Protein AF-A0AAD9IJ13-F1 (afdb_monomer)

pLDDT: mean 73.5, std 19.03, range [27.8, 95.31]

Nearest PDB structures (foldseek):
  1vjl-assembly1_B  TM=8.842E-01  e=2.450E-10  Thermotoga maritima
  1sj5-assembly1_A  TM=8.975E-01  e=4.818E-10  Thermotoga maritima
  1sj5-assembly1_B  TM=8.865E-01  e=6.037E-10  Thermotoga maritima
  1vjl-assembly1_A  TM=8.720E-01  e=6.037E-10  Thermotoga maritima

Sequence (290 aa):
MTSFQLLPRSLINTDDHQAVVDLRLKDGKGSILKIFIGRSEAESMRHARGEITMSRPNTHDAMAELMKLLKCRVTRVCITELRRLTYYARMFLLLDRSVWEGGEISMDIRPSDALGVALRLGAGIYVDKGVARAMAKPPEQRFPALPPPAPPATPAHPTAALPGVTHMLALPLGPLSDSQKRIVQSCQEEAARFVDPTTFHCLLLQLAVAEQRYGDAVKLQSVIARRFATHSGARALVAMQAALSDGRFEEAVFHRDELRQNRLRDFQRSATGMIDPEDDAHIASDSAFE

Radius of gyration: 27.13 Å; Cα contacts (8 Å, |Δi|>4): 332; chains: 1; bounding box: 58×50×68 Å

Structure (mmCIF, N/CA/C/O backbone):
data_AF-A0AAD9IJ13-F1
#
_entry.id   AF-A0AAD9IJ13-F1
#
loop_
_atom_site.group_PDB
_atom_site.id
_atom_site.type_symbol
_atom_site.label_atom_id
_atom_site.label_alt_id
_atom_site.label_comp_id
_atom_site.label_asym_id
_atom_site.label_entity_id
_atom_site.label_seq_id
_atom_site.pdbx_PDB_ins_code
_atom_site.Cartn_x
_atom_site.Cartn_y
_atom_site.Cartn_z
_atom_site.occupancy
_atom_site.B_iso_or_equiv
_atom_site.auth_seq_id
_atom_site.auth_comp_id
_atom_site.auth_asym_id
_atom_site.auth_atom_id
_atom_site.pdbx_PDB_model_num
ATOM 1 N N . MET A 1 1 ? -13.820 -12.673 15.861 1.00 60.91 1 MET A N 1
ATOM 2 C CA . MET A 1 1 ? -12.370 -12.499 15.650 1.00 60.91 1 MET A CA 1
ATOM 3 C C . MET A 1 1 ? -11.611 -13.324 16.669 1.00 60.91 1 MET A C 1
ATOM 5 O O . MET A 1 1 ? -12.088 -13.450 17.793 1.00 60.91 1 MET A O 1
ATOM 9 N N . THR A 1 2 ? -10.479 -13.896 16.277 1.00 69.31 2 THR A N 1
ATOM 10 C CA . THR A 1 2 ? -9.610 -14.672 17.171 1.00 69.31 2 THR A CA 1
ATOM 11 C C . THR A 1 2 ? -8.240 -13.994 17.232 1.00 69.31 2 THR A C 1
ATOM 13 O O . THR A 1 2 ? -7.786 -13.452 16.225 1.00 69.31 2 THR A O 1
ATOM 16 N N . SER A 1 3 ? -7.612 -13.949 18.412 1.00 70.94 3 SER A N 1
ATOM 17 C CA . SER A 1 3 ? -6.333 -13.250 18.610 1.00 70.94 3 SER A CA 1
ATOM 18 C C . SER A 1 3 ? -5.156 -14.122 18.186 1.00 70.94 3 SER A C 1
ATOM 20 O O . SER A 1 3 ? -5.034 -15.269 18.621 1.00 70.94 3 SER A O 1
ATOM 22 N N . PHE A 1 4 ? -4.275 -13.561 17.364 1.00 70.25 4 PHE A N 1
ATOM 23 C CA . PHE A 1 4 ? -3.058 -14.217 16.903 1.00 70.25 4 PHE A CA 1
ATOM 24 C C . PHE A 1 4 ? -1.827 -13.505 17.461 1.00 70.25 4 PHE A C 1
ATOM 26 O O . PHE A 1 4 ? -1.848 -12.321 17.793 1.00 70.25 4 PHE A O 1
ATOM 33 N N . GLN A 1 5 ? -0.737 -14.250 17.573 1.00 66.88 5 GLN A N 1
ATOM 34 C CA . GLN A 1 5 ? 0.576 -13.751 17.934 1.00 66.88 5 GLN A CA 1
ATOM 35 C C . GLN A 1 5 ? 1.587 -14.206 16.890 1.00 66.88 5 GLN A C 1
ATOM 37 O O . GLN A 1 5 ? 1.625 -15.378 16.517 1.00 66.88 5 GLN A O 1
ATOM 42 N N . LEU A 1 6 ? 2.436 -13.282 16.453 1.00 60.31 6 LEU A N 1
ATOM 43 C CA . LEU A 1 6 ? 3.576 -13.609 15.606 1.00 60.31 6 LEU A CA 1
ATOM 44 C C . LEU A 1 6 ? 4.531 -14.551 16.355 1.00 60.31 6 LEU A C 1
ATOM 46 O O . LEU A 1 6 ? 4.852 -14.312 17.523 1.00 60.31 6 LEU A O 1
ATOM 50 N N . LEU A 1 7 ? 4.978 -15.628 15.705 1.00 56.25 7 LEU A N 1
ATOM 51 C CA . LEU A 1 7 ? 5.952 -16.535 16.312 1.00 56.25 7 LEU A CA 1
ATOM 52 C C . LEU A 1 7 ? 7.376 -15.956 16.255 1.00 56.25 7 LEU A C 1
ATOM 54 O O . LEU A 1 7 ? 7.752 -15.354 15.256 1.00 56.25 7 LEU A O 1
ATOM 58 N N . PRO A 1 8 ? 8.235 -16.208 17.262 1.00 44.47 8 PRO A N 1
ATOM 59 C CA . PRO A 1 8 ? 9.613 -15.713 17.255 1.00 44.47 8 PRO A CA 1
ATOM 60 C C . PRO A 1 8 ? 10.437 -16.203 16.053 1.00 44.47 8 PRO A C 1
ATOM 62 O O . PRO A 1 8 ? 11.272 -15.473 15.533 1.00 44.47 8 PRO A O 1
ATOM 65 N N . ARG A 1 9 ? 10.164 -17.421 15.576 1.00 48.44 9 ARG A N 1
ATOM 66 C CA . ARG A 1 9 ? 10.817 -18.060 14.422 1.00 48.44 9 ARG A CA 1
ATOM 67 C C . ARG A 1 9 ? 10.041 -17.889 13.110 1.00 48.44 9 ARG A C 1
ATOM 69 O O . ARG A 1 9 ? 10.299 -18.619 12.172 1.00 48.44 9 ARG A O 1
ATOM 76 N N . SER A 1 10 ? 9.071 -16.978 13.043 1.00 52.84 10 SER A N 1
ATOM 77 C CA . SER A 1 10 ? 8.082 -16.943 11.959 1.00 52.84 10 SER A CA 1
ATOM 78 C C . SER A 1 10 ? 8.590 -16.485 10.595 1.00 52.84 10 SER A C 1
ATOM 80 O O . SER A 1 10 ? 7.787 -16.494 9.677 1.00 52.84 10 SER A O 1
ATOM 82 N N . LEU A 1 11 ? 9.837 -16.023 10.474 1.00 56.31 11 LEU A N 1
ATOM 83 C CA . LEU A 1 11 ? 10.448 -15.581 9.219 1.00 56.31 11 LEU A CA 1
ATOM 84 C C . LEU A 1 11 ? 11.454 -16.649 8.774 1.00 56.31 11 LEU A C 1
ATOM 86 O O . LEU A 1 11 ? 12.635 -16.568 9.105 1.00 56.31 11 LEU A O 1
ATOM 90 N N . ILE A 1 12 ? 10.972 -17.699 8.101 1.00 54.09 12 ILE A N 1
ATOM 91 C CA . ILE A 1 12 ? 11.810 -18.810 7.624 1.00 54.09 12 ILE A CA 1
ATOM 92 C C . ILE A 1 12 ? 11.918 -18.785 6.097 1.00 54.09 12 ILE A C 1
ATOM 94 O O . ILE A 1 12 ? 10.913 -18.829 5.396 1.00 54.09 12 ILE A O 1
ATOM 98 N N . ASN A 1 13 ? 13.186 -18.804 5.677 1.00 47.81 13 ASN A N 1
ATOM 99 C CA . ASN A 1 13 ? 13.790 -19.131 4.387 1.00 47.81 13 ASN A CA 1
ATOM 100 C C . ASN A 1 13 ? 13.427 -18.258 3.177 1.00 47.81 13 ASN A C 1
ATOM 102 O O . ASN A 1 13 ? 12.328 -18.325 2.635 1.00 47.81 13 ASN A O 1
ATOM 106 N N . THR A 1 14 ? 14.419 -17.482 2.743 1.00 49.47 14 THR A N 1
ATOM 107 C CA . THR A 1 14 ? 14.382 -16.664 1.536 1.00 49.47 14 THR A CA 1
ATOM 108 C C . THR A 1 14 ? 15.023 -17.464 0.405 1.00 49.47 14 THR A C 1
ATOM 110 O O . THR A 1 14 ? 16.241 -17.439 0.243 1.00 49.47 14 THR A O 1
ATOM 113 N N . ASP A 1 15 ? 14.205 -18.163 -0.380 1.00 51.25 15 ASP A N 1
ATOM 114 C CA . ASP A 1 15 ? 14.501 -18.265 -1.812 1.00 51.25 15 ASP A CA 1
ATOM 115 C C . ASP A 1 15 ? 14.425 -16.836 -2.382 1.00 51.25 15 ASP A C 1
ATOM 117 O O . ASP A 1 15 ? 13.667 -16.019 -1.854 1.00 51.25 15 ASP A O 1
ATOM 121 N N . ASP A 1 16 ? 15.208 -16.517 -3.417 1.00 57.22 16 ASP A N 1
ATOM 122 C CA . ASP A 1 16 ? 15.745 -15.172 -3.736 1.00 57.22 16 ASP A CA 1
ATOM 123 C C . ASP A 1 16 ? 14.744 -13.977 -3.747 1.00 57.22 16 ASP A C 1
ATOM 125 O O . ASP A 1 16 ? 15.152 -12.812 -3.671 1.00 57.22 16 ASP A O 1
ATOM 129 N N . HIS A 1 17 ? 13.422 -14.220 -3.757 1.00 65.12 17 HIS A N 1
ATOM 130 C CA . HIS A 1 17 ? 12.372 -13.194 -3.837 1.00 65.12 17 HIS A CA 1
ATOM 131 C C . HIS A 1 17 ? 11.157 -13.324 -2.883 1.00 65.12 17 HIS A C 1
ATOM 133 O O . HIS A 1 17 ? 10.323 -12.415 -2.883 1.00 65.12 17 HIS A O 1
ATOM 139 N N . GLN A 1 18 ? 11.010 -14.377 -2.063 1.00 71.06 18 GLN A N 1
ATOM 140 C CA . GLN A 1 18 ? 9.810 -14.573 -1.215 1.00 71.06 18 GLN A CA 1
ATOM 141 C C . GLN A 1 18 ? 10.139 -14.890 0.246 1.00 71.06 18 GLN A C 1
ATOM 143 O O . GLN A 1 18 ? 11.165 -15.487 0.552 1.00 71.06 18 GLN A O 1
ATOM 148 N N . ALA A 1 19 ? 9.241 -14.501 1.153 1.00 81.62 19 ALA A N 1
ATOM 149 C CA . ALA A 1 19 ? 9.319 -14.823 2.573 1.00 81.62 19 ALA A CA 1
ATOM 150 C C . ALA A 1 19 ? 7.949 -15.254 3.117 1.00 81.62 19 ALA A C 1
ATOM 152 O O . ALA A 1 19 ? 6.898 -14.896 2.580 1.00 81.62 19 ALA A O 1
ATOM 153 N N . VAL A 1 20 ? 7.958 -16.021 4.206 1.00 82.44 20 VAL A N 1
ATOM 154 C CA . VAL A 1 20 ? 6.745 -16.512 4.876 1.00 82.44 20 VAL A CA 1
ATOM 155 C C . VAL A 1 20 ? 6.687 -15.957 6.292 1.00 82.44 20 VAL A C 1
ATOM 157 O O . VAL A 1 20 ? 7.714 -15.892 6.963 1.00 82.44 20 VAL A O 1
ATOM 160 N N . VAL A 1 21 ? 5.489 -15.568 6.735 1.00 83.25 21 VAL A N 1
ATOM 161 C CA . VAL A 1 21 ? 5.173 -15.174 8.112 1.00 83.25 21 VAL A CA 1
ATOM 162 C C . VAL A 1 21 ? 4.203 -16.171 8.727 1.00 83.25 21 VAL A C 1
ATOM 164 O O . VAL A 1 21 ? 3.058 -16.289 8.295 1.00 83.25 21 VAL A O 1
ATOM 167 N N . ASP A 1 22 ? 4.655 -16.831 9.787 1.00 83.31 22 ASP A N 1
ATOM 168 C CA . ASP A 1 22 ? 3.846 -17.723 10.619 1.00 83.31 22 ASP A CA 1
ATOM 169 C C . ASP A 1 22 ? 3.205 -16.984 11.819 1.00 83.31 22 ASP A C 1
ATOM 171 O O . ASP A 1 22 ? 3.874 -16.558 12.769 1.00 83.31 22 ASP A O 1
ATOM 175 N N . LEU A 1 23 ? 1.875 -16.876 11.812 1.00 82.31 23 LEU A N 1
ATOM 176 C CA . LEU A 1 23 ? 1.055 -16.333 12.898 1.00 82.31 23 LEU A CA 1
ATOM 177 C C . LEU A 1 23 ? 0.437 -17.472 13.712 1.00 82.31 23 LEU A C 1
ATOM 179 O O . LEU A 1 23 ? -0.393 -18.221 13.205 1.00 82.31 23 LEU A O 1
ATOM 183 N N . ARG A 1 24 ? 0.778 -17.591 14.996 1.00 81.62 24 ARG A N 1
ATOM 184 C CA . ARG A 1 24 ? 0.186 -18.598 15.886 1.00 81.62 24 ARG A CA 1
ATOM 185 C C . ARG A 1 24 ? -1.057 -18.063 16.573 1.00 81.62 24 ARG A C 1
ATOM 187 O O . ARG A 1 24 ? -1.053 -16.970 17.134 1.00 81.62 24 ARG A O 1
ATOM 194 N N . LEU A 1 25 ? -2.101 -18.874 16.605 1.00 78.69 25 LEU A N 1
ATOM 195 C CA . LEU A 1 25 ? -3.317 -18.558 17.332 1.00 78.69 25 LEU A CA 1
ATOM 196 C C . LEU A 1 25 ? -3.115 -18.670 18.851 1.00 78.69 25 LEU A C 1
ATOM 198 O O . LEU A 1 25 ? -2.510 -19.625 19.337 1.00 78.69 25 LEU A O 1
ATOM 202 N N . LYS A 1 26 ? -3.629 -17.701 19.621 1.00 74.19 26 LYS A N 1
ATOM 203 C CA . LYS A 1 26 ? -3.543 -17.704 21.097 1.00 74.19 26 LYS A CA 1
ATOM 204 C C . LYS A 1 26 ? -4.549 -18.648 21.780 1.00 74.19 26 LYS A C 1
ATOM 206 O O . LYS A 1 26 ? -4.709 -18.588 22.991 1.00 74.19 26 LYS A O 1
ATOM 211 N N . ASP A 1 27 ? -5.229 -19.517 21.037 1.00 68.31 27 ASP A N 1
ATOM 212 C CA . ASP A 1 27 ? -6.288 -20.404 21.544 1.00 68.31 27 ASP A CA 1
ATOM 213 C C . ASP A 1 27 ? -5.779 -21.749 22.098 1.00 68.31 27 ASP A C 1
ATOM 215 O O . ASP A 1 27 ? -6.579 -22.616 22.444 1.00 68.31 27 ASP A O 1
ATOM 219 N N . GLY A 1 28 ? -4.457 -21.947 22.158 1.00 60.34 28 GLY A N 1
ATOM 220 C CA . GLY A 1 28 ? -3.833 -23.161 22.693 1.00 60.34 28 GLY A CA 1
ATOM 221 C C . GLY A 1 28 ? -3.883 -24.378 21.763 1.00 60.34 28 GLY A C 1
ATOM 222 O O . GLY A 1 28 ? -3.239 -25.379 22.058 1.00 60.34 28 GLY A O 1
ATOM 223 N N . LYS A 1 29 ? -4.561 -24.299 20.608 1.00 64.19 29 LYS A N 1
ATOM 224 C CA . LYS A 1 29 ? -4.675 -25.415 19.647 1.00 64.19 29 LYS A CA 1
ATOM 225 C C . LYS A 1 29 ? -3.486 -25.534 18.694 1.00 64.19 29 LYS A C 1
ATOM 227 O O . LYS A 1 29 ? -3.481 -26.392 17.819 1.00 64.19 29 LYS A O 1
ATOM 232 N N . GLY A 1 30 ? -2.499 -24.644 18.817 1.00 65.50 30 GLY A N 1
ATOM 233 C CA . GLY A 1 30 ? -1.292 -24.656 17.986 1.00 65.50 30 GLY A CA 1
ATOM 234 C C . GLY A 1 30 ? -1.538 -24.338 16.508 1.00 65.50 30 GLY A C 1
ATOM 235 O O . GLY A 1 30 ? -0.663 -24.597 15.690 1.00 65.50 30 GLY A O 1
ATOM 236 N N . SER A 1 31 ? -2.699 -23.779 16.149 1.00 73.62 31 SER A N 1
ATOM 237 C CA . SER A 1 31 ? -2.998 -23.408 14.761 1.00 73.62 31 SER A CA 1
ATOM 238 C C . SER A 1 31 ? -2.071 -22.285 14.287 1.00 73.62 31 SER A C 1
ATOM 240 O O . SER A 1 31 ? -1.906 -21.275 14.980 1.00 73.62 31 SER A O 1
ATOM 242 N N . ILE A 1 32 ? -1.473 -22.465 13.108 1.00 77.06 32 ILE A N 1
ATOM 243 C CA . ILE A 1 32 ? -0.547 -21.513 12.486 1.00 77.06 32 ILE A CA 1
ATOM 244 C C . ILE A 1 32 ? -1.158 -21.022 11.174 1.00 77.06 32 ILE A C 1
ATOM 246 O O . ILE A 1 32 ? -1.497 -21.817 10.301 1.00 77.06 32 ILE A O 1
ATOM 250 N N . LEU A 1 33 ? -1.274 -19.707 11.032 1.00 80.12 33 LEU A N 1
ATOM 251 C CA . LEU A 1 33 ? -1.635 -19.030 9.796 1.00 80.12 33 LEU A CA 1
ATOM 252 C C . LEU A 1 33 ? -0.354 -18.594 9.082 1.00 80.12 33 LEU A C 1
ATOM 254 O O . LEU A 1 33 ? 0.415 -17.807 9.628 1.00 80.12 33 LEU A O 1
ATOM 258 N N . LYS A 1 34 ? -0.151 -19.092 7.861 1.00 81.94 34 LYS A N 1
ATOM 259 C CA . LYS A 1 34 ? 0.978 -18.713 7.007 1.00 81.94 34 LYS A CA 1
ATOM 260 C C . LYS A 1 34 ? 0.576 -17.609 6.040 1.00 81.94 34 LYS A C 1
ATOM 262 O O . LYS A 1 34 ? -0.416 -17.753 5.323 1.00 81.94 34 LYS A O 1
ATOM 267 N N . ILE A 1 35 ? 1.361 -16.539 5.996 1.00 84.06 35 ILE A N 1
ATOM 268 C CA . ILE A 1 35 ? 1.179 -15.417 5.071 1.00 84.06 35 ILE A CA 1
ATOM 269 C C . ILE A 1 35 ? 2.457 -15.247 4.261 1.00 84.06 35 ILE A C 1
ATOM 271 O O . ILE A 1 35 ? 3.529 -15.045 4.825 1.00 84.06 35 ILE A O 1
ATOM 275 N N . PHE A 1 36 ? 2.336 -15.328 2.940 1.00 83.06 36 PHE A N 1
ATOM 276 C CA . PHE A 1 36 ? 3.439 -15.091 2.016 1.00 83.06 36 PHE A CA 1
ATOM 277 C C . PHE A 1 36 ? 3.574 -13.593 1.756 1.00 83.06 36 PHE A C 1
ATOM 279 O O . PHE A 1 36 ? 2.580 -12.911 1.504 1.00 83.06 36 PHE A O 1
ATOM 286 N N . ILE A 1 37 ? 4.800 -13.092 1.840 1.00 86.75 37 ILE A N 1
ATOM 287 C CA . ILE A 1 37 ? 5.134 -11.674 1.723 1.00 86.75 37 ILE A CA 1
ATOM 288 C C . ILE A 1 37 ? 6.403 -11.488 0.888 1.00 86.75 37 ILE A C 1
ATOM 290 O O . ILE A 1 37 ? 7.159 -12.435 0.646 1.00 86.75 37 ILE A O 1
ATOM 294 N N . GLY A 1 38 ? 6.654 -10.249 0.469 1.00 84.31 38 GLY A N 1
ATOM 295 C CA . GLY A 1 38 ? 7.899 -9.896 -0.210 1.00 84.31 38 GLY A CA 1
ATOM 296 C C . GLY A 1 38 ? 9.102 -9.867 0.740 1.00 84.31 38 GLY A C 1
ATOM 297 O O . GLY A 1 38 ? 8.966 -9.664 1.949 1.00 84.31 38 GLY A O 1
ATOM 298 N N . ARG A 1 39 ? 10.309 -10.000 0.179 1.00 84.50 39 ARG A N 1
ATOM 299 C CA . ARG A 1 39 ? 11.573 -9.897 0.931 1.00 84.50 39 ARG A CA 1
ATOM 300 C C . ARG A 1 39 ? 11.729 -8.560 1.668 1.00 84.50 39 ARG A C 1
ATOM 302 O O . ARG A 1 39 ? 12.085 -8.553 2.841 1.00 84.50 39 ARG A O 1
ATOM 309 N N . SER A 1 40 ? 11.428 -7.441 1.009 1.00 85.44 40 SER A N 1
ATOM 310 C CA . SER A 1 40 ? 11.527 -6.099 1.608 1.00 85.44 40 SER A CA 1
ATOM 311 C C . SER A 1 40 ? 10.580 -5.918 2.802 1.00 85.44 40 SER A C 1
ATOM 313 O O . SER A 1 40 ? 10.938 -5.324 3.818 1.00 85.44 40 SER A O 1
ATOM 315 N N . GLU A 1 41 ? 9.377 -6.485 2.711 1.00 87.81 41 GLU A N 1
ATOM 316 C CA . GLU A 1 41 ? 8.370 -6.473 3.776 1.00 87.81 41 GLU A CA 1
ATOM 317 C C . GLU A 1 41 ? 8.834 -7.313 4.974 1.00 87.81 41 GLU A C 1
ATOM 319 O O . GLU A 1 41 ? 8.713 -6.894 6.129 1.00 87.81 41 GLU A O 1
ATOM 324 N N . ALA A 1 42 ? 9.429 -8.477 4.698 1.00 86.44 42 ALA A N 1
ATOM 325 C CA . ALA A 1 42 ? 10.027 -9.341 5.706 1.00 86.44 42 ALA A CA 1
ATOM 326 C C . ALA A 1 42 ? 11.182 -8.647 6.437 1.00 86.44 42 ALA A C 1
ATOM 328 O O . ALA A 1 42 ? 11.218 -8.649 7.667 1.00 86.44 42 ALA A O 1
ATOM 329 N N . GLU A 1 43 ? 12.094 -8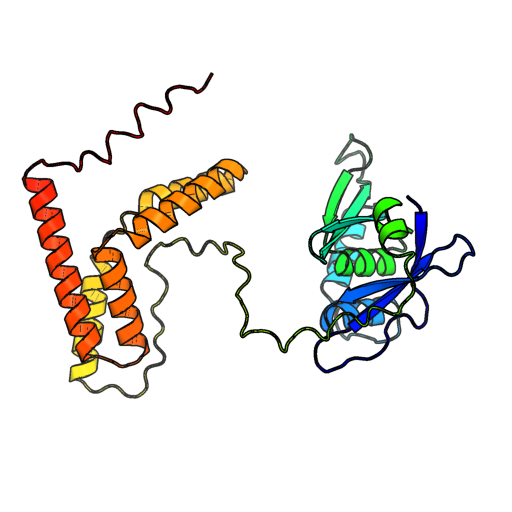.006 5.704 1.00 87.19 43 GLU A N 1
ATOM 330 C CA . GLU A 1 43 ? 13.199 -7.229 6.274 1.00 87.19 43 GLU A CA 1
ATOM 331 C C . GLU A 1 43 ? 12.676 -6.078 7.152 1.00 87.19 43 GLU A C 1
ATOM 333 O O . GLU A 1 43 ? 13.121 -5.926 8.290 1.00 87.19 43 GLU A O 1
ATOM 338 N N . SER A 1 44 ? 11.653 -5.336 6.708 1.00 88.75 44 SER A N 1
ATOM 339 C CA . SER A 1 44 ? 11.018 -4.289 7.528 1.00 88.75 44 SER A CA 1
ATOM 340 C C . SER A 1 44 ? 10.448 -4.828 8.847 1.00 88.75 44 SER A C 1
ATOM 342 O O . SER A 1 44 ? 10.560 -4.174 9.888 1.00 88.75 44 SER A O 1
ATOM 344 N N . MET A 1 45 ? 9.852 -6.023 8.843 1.00 88.88 45 MET A N 1
ATOM 345 C CA . MET A 1 45 ? 9.342 -6.656 10.064 1.00 88.88 45 MET A CA 1
ATOM 346 C C . MET A 1 45 ? 10.449 -7.193 10.969 1.00 88.88 45 MET A C 1
ATOM 348 O O . MET A 1 45 ? 10.352 -7.056 12.188 1.00 88.88 45 MET A O 1
ATOM 352 N N . ARG A 1 46 ? 11.523 -7.752 10.402 1.00 86.44 46 ARG A N 1
ATOM 353 C CA . ARG A 1 46 ? 12.726 -8.131 11.162 1.00 86.44 46 ARG A CA 1
ATOM 354 C C . ARG A 1 46 ? 13.339 -6.918 11.852 1.00 86.44 46 ARG A C 1
ATOM 356 O O . ARG A 1 46 ? 13.730 -7.016 13.014 1.00 86.44 46 ARG A O 1
ATOM 363 N N . HIS A 1 47 ? 13.344 -5.767 11.175 1.00 87.81 47 HIS A N 1
ATOM 364 C CA . HIS A 1 47 ? 13.788 -4.510 11.768 1.00 87.81 47 HIS A CA 1
ATOM 365 C C . HIS A 1 47 ? 12.905 -4.103 12.953 1.00 87.81 47 HIS A C 1
ATOM 367 O O . HIS A 1 47 ? 13.420 -3.850 14.038 1.00 87.81 47 HIS A O 1
ATOM 373 N N . ALA A 1 48 ? 11.577 -4.152 12.794 1.00 87.06 48 ALA A N 1
ATOM 374 C CA . ALA A 1 48 ? 10.629 -3.846 13.872 1.00 87.06 48 ALA A CA 1
ATOM 375 C C . ALA A 1 48 ? 10.795 -4.740 15.109 1.00 87.06 48 ALA A C 1
ATOM 377 O O . ALA A 1 48 ? 10.499 -4.327 16.226 1.00 87.06 48 ALA A O 1
ATOM 378 N N . ARG A 1 49 ? 11.255 -5.979 14.908 1.00 85.19 49 ARG A N 1
ATOM 379 C CA . ARG A 1 49 ? 11.522 -6.948 15.976 1.00 85.19 49 ARG A CA 1
ATOM 380 C C . ARG A 1 49 ? 12.904 -6.799 16.617 1.00 85.19 49 ARG A C 1
ATOM 382 O O . ARG A 1 49 ? 13.209 -7.552 17.53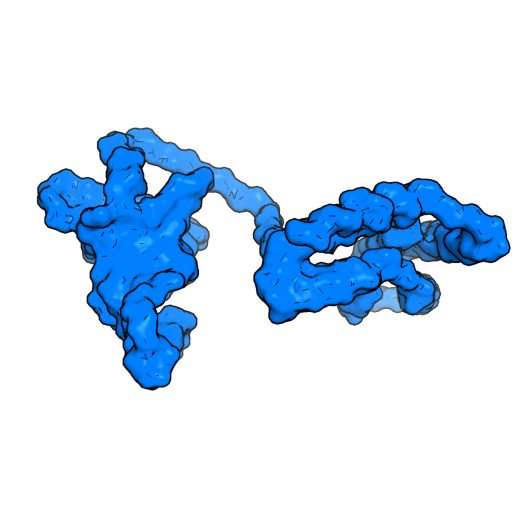7 1.00 85.19 49 ARG A O 1
ATOM 389 N N . GLY A 1 50 ? 13.732 -5.873 16.135 1.00 83.56 50 GLY A N 1
ATOM 390 C CA . GLY A 1 50 ? 15.105 -5.689 16.603 1.00 83.56 50 GLY A CA 1
ATOM 391 C C . GLY A 1 50 ? 16.071 -6.785 16.145 1.00 83.56 50 GLY A C 1
ATOM 392 O O . GLY A 1 50 ? 17.146 -6.920 16.717 1.00 83.56 50 GLY A O 1
ATOM 393 N N . GLU A 1 51 ? 15.710 -7.583 15.135 1.00 82.81 51 GLU A N 1
ATOM 394 C CA . GLU A 1 51 ? 16.601 -8.617 14.583 1.00 82.81 51 GLU A CA 1
ATOM 395 C C . GLU A 1 51 ? 17.657 -8.030 13.641 1.00 82.81 51 GLU A C 1
ATOM 397 O O . GLU A 1 51 ? 18.726 -8.610 13.467 1.00 82.81 51 GLU A O 1
ATOM 402 N N . ILE A 1 52 ? 17.337 -6.901 13.006 1.00 84.00 52 ILE A N 1
ATOM 403 C CA . ILE A 1 52 ? 18.244 -6.134 12.150 1.00 84.00 52 ILE A CA 1
ATOM 404 C C . ILE A 1 52 ? 18.121 -4.650 12.494 1.00 84.00 52 ILE A C 1
ATOM 406 O O . ILE A 1 52 ? 17.049 -4.190 12.891 1.00 84.00 52 ILE A O 1
ATOM 410 N N . THR A 1 53 ? 19.191 -3.887 12.297 1.00 81.94 53 THR A N 1
ATOM 411 C CA . THR A 1 53 ? 19.215 -2.439 12.545 1.00 81.94 53 THR A CA 1
ATOM 412 C C . THR A 1 53 ? 19.394 -1.702 11.225 1.00 81.94 53 THR A C 1
ATOM 414 O O . THR A 1 53 ? 20.292 -2.030 10.454 1.00 81.94 53 THR A O 1
ATOM 417 N N . MET A 1 54 ? 18.552 -0.703 10.972 1.00 81.94 54 MET A N 1
ATOM 418 C CA . MET A 1 54 ? 18.659 0.186 9.816 1.00 81.94 54 MET A CA 1
ATOM 419 C C . MET A 1 54 ? 19.301 1.512 10.244 1.00 81.94 54 MET A C 1
ATOM 421 O O . MET A 1 54 ? 19.060 1.993 11.348 1.00 81.94 54 MET A O 1
ATOM 425 N N . SER A 1 55 ? 20.119 2.118 9.377 1.00 87.25 55 SER A N 1
ATOM 426 C CA . SER A 1 55 ? 20.784 3.406 9.658 1.00 87.25 55 SER A CA 1
ATOM 427 C C . SER A 1 55 ? 19.832 4.604 9.601 1.00 87.25 55 SER A C 1
ATOM 429 O O . SER A 1 55 ? 20.114 5.663 10.164 1.00 87.25 55 SER A O 1
ATOM 431 N N . ARG A 1 56 ? 18.709 4.450 8.896 1.00 91.19 56 ARG A N 1
ATOM 432 C CA . ARG A 1 56 ? 17.656 5.451 8.733 1.00 91.19 56 ARG A CA 1
ATOM 433 C C . ARG A 1 56 ? 16.291 4.785 8.924 1.00 91.19 56 ARG A C 1
ATOM 435 O O . ARG A 1 56 ? 16.166 3.603 8.599 1.00 91.19 56 ARG A O 1
ATOM 442 N N . PRO A 1 57 ? 15.279 5.531 9.399 1.00 87.19 57 PRO A N 1
ATOM 443 C CA . PRO A 1 57 ? 13.916 5.021 9.503 1.00 87.19 57 PRO A CA 1
ATOM 444 C C . PRO A 1 57 ? 13.403 4.556 8.138 1.00 87.19 57 PRO A C 1
ATOM 446 O O . PRO A 1 57 ? 13.557 5.271 7.144 1.00 87.19 57 PRO A O 1
ATOM 449 N N . ASN A 1 58 ? 12.789 3.376 8.092 1.00 90.25 58 ASN A N 1
ATOM 450 C CA . ASN A 1 58 ? 12.103 2.897 6.899 1.00 90.25 58 ASN A CA 1
ATOM 451 C C . ASN A 1 58 ? 10.684 3.493 6.791 1.00 90.25 58 ASN A C 1
ATOM 453 O O . ASN A 1 58 ? 10.235 4.243 7.660 1.00 90.25 58 ASN A O 1
ATOM 457 N N . THR A 1 59 ? 9.953 3.162 5.724 1.00 91.00 59 THR A N 1
ATOM 458 C CA . THR A 1 59 ? 8.599 3.693 5.484 1.00 91.00 59 THR A CA 1
ATOM 459 C C . THR A 1 59 ? 7.626 3.379 6.626 1.00 91.00 59 THR A C 1
ATOM 461 O O . THR A 1 59 ? 6.836 4.237 7.015 1.00 91.00 59 THR A O 1
ATOM 464 N N . HIS A 1 60 ? 7.694 2.176 7.204 1.00 91.69 60 HIS A N 1
ATOM 465 C CA . HIS A 1 60 ? 6.840 1.779 8.327 1.00 91.69 60 HIS A CA 1
ATOM 466 C C . HIS A 1 60 ? 7.233 2.480 9.631 1.00 91.69 60 HIS A C 1
ATOM 468 O O . HIS A 1 60 ? 6.348 2.796 10.424 1.00 91.69 60 HIS A O 1
ATOM 474 N N . ASP A 1 61 ? 8.522 2.754 9.851 1.00 91.75 61 ASP A N 1
ATOM 475 C CA . ASP A 1 61 ? 9.004 3.536 10.996 1.00 91.75 61 ASP A CA 1
ATOM 476 C C . ASP A 1 61 ? 8.526 4.988 10.894 1.00 91.75 61 ASP A C 1
ATOM 478 O O . ASP A 1 61 ? 7.955 5.520 11.845 1.00 91.75 61 ASP A O 1
ATOM 482 N N . ALA A 1 62 ? 8.686 5.607 9.719 1.00 93.69 62 ALA A N 1
ATOM 483 C CA . ALA A 1 62 ? 8.218 6.965 9.452 1.00 93.69 62 ALA A CA 1
ATOM 484 C C . ALA A 1 62 ? 6.695 7.085 9.624 1.00 93.69 62 ALA A C 1
ATOM 486 O O . ALA A 1 62 ? 6.212 8.042 10.226 1.00 93.69 62 ALA A O 1
ATOM 487 N N . MET A 1 63 ? 5.934 6.090 9.157 1.00 93.31 63 MET A N 1
ATOM 488 C CA . MET A 1 63 ? 4.484 6.034 9.342 1.00 93.31 63 MET A CA 1
ATOM 489 C C . MET A 1 63 ? 4.095 5.869 10.818 1.00 93.31 63 MET A C 1
ATOM 491 O O . MET A 1 63 ? 3.191 6.558 11.289 1.00 93.31 63 MET A O 1
ATOM 495 N N . ALA A 1 64 ? 4.772 4.991 11.561 1.00 92.19 64 ALA A N 1
ATOM 496 C CA . ALA A 1 64 ? 4.521 4.817 12.989 1.00 92.19 64 ALA A CA 1
ATOM 497 C C . ALA A 1 64 ? 4.804 6.111 13.768 1.00 92.19 64 ALA A C 1
ATOM 499 O O . ALA A 1 64 ? 4.032 6.477 14.652 1.00 92.19 64 ALA A O 1
ATOM 500 N N . GLU A 1 65 ? 5.874 6.825 13.420 1.00 94.00 65 GLU A N 1
ATOM 501 C CA . GLU A 1 65 ? 6.214 8.100 14.047 1.00 94.00 65 GLU A CA 1
ATOM 502 C C . GLU A 1 65 ? 5.209 9.201 13.696 1.00 94.00 65 GLU A C 1
ATOM 504 O O . GLU A 1 65 ? 4.731 9.908 14.583 1.00 94.00 65 GLU A O 1
ATOM 509 N N . LEU A 1 66 ? 4.790 9.280 12.431 1.00 94.12 66 LEU A N 1
ATOM 510 C CA . LEU A 1 66 ? 3.733 10.190 11.997 1.00 94.12 66 LEU A CA 1
ATOM 511 C C . LEU A 1 66 ? 2.426 9.951 12.768 1.00 94.12 66 LEU A C 1
ATOM 513 O O . LEU A 1 66 ? 1.806 10.904 13.237 1.00 94.12 66 LEU A O 1
ATOM 517 N N . MET A 1 67 ? 2.019 8.692 12.956 1.00 91.94 67 MET A N 1
ATOM 518 C CA . MET A 1 67 ? 0.815 8.364 13.728 1.00 91.94 67 MET A CA 1
ATOM 519 C C . MET A 1 67 ? 0.918 8.828 15.185 1.00 91.94 67 MET A C 1
ATOM 521 O O . MET A 1 67 ? -0.052 9.375 15.712 1.00 91.94 67 MET A O 1
ATOM 525 N N . LYS A 1 68 ? 2.086 8.677 15.825 1.00 90.75 68 LYS A N 1
ATOM 526 C CA . LYS A 1 68 ? 2.311 9.186 17.188 1.00 90.75 68 LYS A CA 1
ATOM 527 C C . LYS A 1 68 ? 2.210 10.709 17.247 1.00 90.75 68 LYS A C 1
ATOM 529 O O . LYS A 1 68 ? 1.543 11.228 18.139 1.00 90.75 68 LYS A O 1
ATOM 534 N N . LEU A 1 69 ? 2.829 11.415 16.297 1.00 92.50 69 LEU A N 1
ATOM 535 C CA . LEU A 1 69 ? 2.788 12.881 16.220 1.00 92.50 69 LEU A CA 1
ATOM 536 C C . LEU A 1 69 ? 1.357 13.402 16.044 1.00 92.50 69 LEU A C 1
ATOM 538 O O . LEU A 1 69 ? 0.970 14.381 16.678 1.00 92.50 69 LEU A O 1
ATOM 542 N N . LEU A 1 70 ? 0.551 12.701 15.245 1.00 90.44 70 LEU A N 1
ATOM 543 C CA . LEU A 1 70 ? -0.864 13.007 15.029 1.00 90.44 70 LEU A CA 1
ATOM 544 C C . LEU A 1 70 ? -1.781 12.524 16.166 1.00 90.44 70 LEU A C 1
ATOM 546 O O . LEU A 1 70 ? -3.000 12.626 16.043 1.00 90.44 70 LEU A O 1
ATOM 550 N N . LYS A 1 71 ? -1.225 11.978 17.258 1.00 89.19 71 LYS A N 1
ATOM 551 C CA . LYS A 1 71 ? -1.976 11.379 18.378 1.00 89.19 71 LYS A CA 1
ATOM 552 C C . LYS A 1 71 ? -2.993 10.323 17.921 1.00 89.19 71 LYS A C 1
ATOM 554 O O . LYS A 1 71 ? -4.027 10.116 18.553 1.00 89.19 71 LYS A O 1
ATOM 559 N N . CYS A 1 72 ? -2.690 9.635 16.826 1.00 91.44 72 CYS A N 1
ATOM 560 C CA . CYS A 1 72 ? -3.501 8.558 16.290 1.00 91.44 72 CYS A CA 1
ATOM 561 C C . CYS A 1 72 ? -3.061 7.234 16.920 1.00 91.44 72 CYS A C 1
ATOM 563 O O . CYS A 1 72 ? -1.898 6.834 16.820 1.00 91.44 72 CYS A O 1
ATOM 565 N N . ARG A 1 73 ? -3.989 6.535 17.577 1.00 91.06 73 ARG A N 1
ATOM 566 C CA . ARG A 1 73 ? -3.715 5.247 18.219 1.00 91.06 73 ARG A CA 1
ATOM 567 C C . ARG A 1 73 ? -4.247 4.103 17.368 1.00 91.06 73 ARG A C 1
ATOM 569 O O . ARG A 1 73 ? -5.457 3.954 17.221 1.00 91.06 73 ARG A O 1
ATOM 576 N N . VAL A 1 74 ? -3.356 3.232 16.899 1.00 93.62 74 VAL A N 1
ATOM 577 C CA . VAL A 1 74 ? -3.749 1.955 16.288 1.00 93.62 74 VAL A CA 1
ATOM 578 C C . VAL A 1 74 ? -4.241 1.013 17.385 1.00 93.62 74 VAL A C 1
ATOM 580 O O . VAL A 1 74 ? -3.473 0.603 18.253 1.00 93.62 74 VAL A O 1
ATOM 583 N N . THR A 1 75 ? -5.528 0.678 17.376 1.00 91.69 75 THR A N 1
ATOM 584 C CA . THR A 1 75 ? -6.140 -0.179 18.405 1.00 91.69 75 THR A CA 1
ATOM 585 C C . THR A 1 75 ? -5.922 -1.654 18.093 1.00 91.69 75 THR A C 1
ATOM 587 O O . THR A 1 75 ? -5.548 -2.441 18.966 1.00 91.69 75 THR A O 1
ATOM 590 N N . ARG A 1 76 ? -6.161 -2.037 16.837 1.00 92.56 76 ARG A N 1
ATOM 591 C CA . ARG A 1 76 ? -6.019 -3.406 16.351 1.00 92.56 76 ARG A CA 1
ATOM 592 C C . ARG A 1 76 ? -5.845 -3.460 14.843 1.00 92.56 76 ARG A C 1
ATOM 594 O O . ARG A 1 76 ? -6.337 -2.603 14.110 1.00 92.56 76 ARG A O 1
ATOM 601 N N . VAL A 1 77 ? -5.220 -4.536 14.390 1.00 94.00 77 VAL A N 1
ATOM 602 C CA . VAL A 1 77 ? -5.216 -4.944 12.986 1.00 94.00 77 VAL A CA 1
ATOM 603 C C . VAL A 1 77 ? -5.935 -6.276 12.852 1.00 94.00 77 VAL A C 1
ATOM 605 O O . VAL A 1 77 ? -5.735 -7.188 13.656 1.00 94.00 77 VAL A O 1
ATOM 608 N N . CYS A 1 78 ? -6.794 -6.385 11.848 1.00 91.56 78 CYS A N 1
ATOM 609 C CA . CYS A 1 78 ? -7.603 -7.568 11.609 1.00 91.56 78 CYS A CA 1
ATOM 610 C C . CYS A 1 78 ? -7.382 -8.067 10.187 1.00 91.56 78 CYS A C 1
ATOM 612 O O . CYS A 1 78 ? -7.682 -7.347 9.243 1.00 91.56 78 CYS A O 1
ATOM 614 N N . ILE A 1 79 ? -6.933 -9.308 10.024 1.00 91.50 79 ILE A N 1
ATOM 615 C CA . ILE A 1 79 ? -6.980 -10.001 8.732 1.00 91.50 79 ILE A CA 1
ATOM 616 C C . ILE A 1 79 ? -8.422 -10.460 8.528 1.00 91.50 79 ILE A C 1
ATOM 618 O O . ILE A 1 79 ? -8.920 -11.304 9.278 1.00 91.50 79 ILE A O 1
ATOM 622 N N . THR A 1 80 ? -9.113 -9.842 7.578 1.00 88.81 80 THR A N 1
ATOM 623 C CA . THR A 1 80 ? -10.568 -9.944 7.433 1.00 88.81 80 THR A CA 1
ATOM 624 C C . THR A 1 80 ? -10.969 -11.090 6.522 1.00 88.81 80 THR A C 1
ATOM 626 O O . THR A 1 80 ? -11.858 -11.860 6.871 1.00 88.81 80 THR A O 1
ATOM 629 N N . GLU A 1 81 ? -10.327 -11.212 5.361 1.00 86.50 81 GLU A N 1
ATOM 630 C CA . GLU A 1 81 ? -10.790 -12.093 4.290 1.00 86.50 81 GLU A CA 1
ATOM 631 C C . GLU A 1 81 ? -9.634 -12.662 3.462 1.00 86.50 81 GLU A C 1
ATOM 633 O O . GLU A 1 81 ? -8.537 -12.105 3.413 1.00 86.50 81 GLU A O 1
ATOM 638 N N . LEU A 1 82 ? -9.909 -13.774 2.780 1.00 84.44 82 LEU A N 1
ATOM 639 C CA . LEU A 1 82 ? -9.040 -14.387 1.780 1.00 84.44 82 LEU A CA 1
ATOM 640 C C . LEU A 1 82 ? -9.843 -14.530 0.484 1.00 84.44 82 LEU A C 1
ATOM 642 O O . LEU A 1 82 ? -10.809 -15.292 0.439 1.00 84.44 82 LEU A O 1
ATOM 646 N N . ARG A 1 83 ? -9.453 -13.809 -0.571 1.00 80.62 83 ARG A N 1
ATOM 647 C CA . ARG A 1 83 ? -10.090 -13.892 -1.897 1.00 80.62 83 ARG A CA 1
ATOM 648 C C . ARG A 1 83 ? -9.030 -14.185 -2.946 1.00 80.62 83 ARG A C 1
ATOM 650 O O . ARG A 1 83 ? -8.042 -13.467 -3.024 1.00 80.62 83 ARG A O 1
ATOM 657 N N . ARG A 1 84 ? -9.235 -15.226 -3.764 1.00 77.88 84 ARG A N 1
ATOM 658 C CA . ARG A 1 84 ? -8.315 -15.610 -4.858 1.00 77.88 84 ARG A CA 1
ATOM 659 C C . ARG A 1 84 ? -6.838 -15.693 -4.416 1.00 77.88 84 ARG A C 1
ATOM 661 O O . ARG A 1 84 ? -5.968 -15.184 -5.106 1.00 77.88 84 ARG A O 1
ATOM 668 N N . LEU A 1 85 ? -6.572 -16.321 -3.263 1.00 75.06 85 LEU A N 1
ATOM 669 C CA . LEU A 1 85 ? -5.241 -16.447 -2.632 1.00 75.06 85 LEU A CA 1
ATOM 670 C C . LEU A 1 85 ? -4.628 -15.145 -2.074 1.00 75.06 85 LEU A C 1
ATOM 672 O O . LEU A 1 85 ? -3.529 -15.184 -1.526 1.00 75.06 85 LEU A O 1
ATOM 676 N N . THR A 1 86 ? -5.345 -14.021 -2.121 1.00 80.69 86 THR A N 1
ATOM 677 C CA . THR A 1 86 ? -4.906 -12.747 -1.539 1.00 80.69 86 THR A CA 1
ATOM 678 C C . THR A 1 86 ? -5.599 -12.496 -0.206 1.00 80.69 86 THR A C 1
ATOM 680 O O . THR A 1 86 ? -6.831 -12.478 -0.120 1.00 80.69 86 THR A O 1
ATOM 683 N N . TYR A 1 87 ? -4.802 -12.296 0.842 1.00 87.31 87 TYR A N 1
ATOM 684 C CA . TYR A 1 87 ? -5.290 -11.890 2.157 1.00 87.31 87 TYR A CA 1
ATOM 685 C C . TYR A 1 87 ? -5.573 -10.386 2.190 1.00 87.31 87 TYR A C 1
ATOM 687 O O . TYR A 1 87 ? -4.767 -9.586 1.715 1.00 87.31 87 TYR A O 1
ATOM 695 N N . TYR A 1 88 ? -6.681 -10.013 2.821 1.00 90.50 88 TYR A N 1
ATOM 696 C CA . TYR A 1 88 ? -7.067 -8.631 3.091 1.00 90.50 88 TYR A CA 1
ATOM 697 C C . TYR A 1 88 ? -6.970 -8.351 4.584 1.00 90.50 88 TYR A C 1
ATOM 699 O O . TYR A 1 88 ? -7.257 -9.225 5.411 1.00 90.50 88 TYR A O 1
ATOM 707 N N . ALA A 1 89 ? -6.570 -7.133 4.936 1.00 93.44 89 ALA A N 1
ATOM 708 C CA . ALA A 1 89 ? -6.522 -6.698 6.316 1.00 93.44 89 ALA A CA 1
ATOM 709 C C . ALA A 1 89 ? -7.121 -5.303 6.479 1.00 93.44 89 ALA A C 1
ATOM 711 O O . ALA A 1 89 ? -7.178 -4.489 5.565 1.00 93.44 89 ALA A O 1
ATOM 712 N N . ARG A 1 90 ? -7.588 -5.036 7.690 1.00 95.31 90 ARG A N 1
ATOM 713 C CA . ARG A 1 90 ? -8.147 -3.756 8.091 1.00 95.31 90 ARG A CA 1
ATOM 714 C C . ARG A 1 90 ? -7.463 -3.302 9.363 1.00 95.31 90 ARG A C 1
ATOM 716 O O . ARG A 1 90 ? -7.346 -4.069 10.321 1.00 95.31 90 ARG A O 1
ATOM 723 N N . MET A 1 91 ? -7.014 -2.058 9.366 1.00 95.25 91 MET A N 1
ATOM 724 C CA . MET A 1 91 ? -6.433 -1.409 10.532 1.00 95.25 91 MET A CA 1
ATOM 725 C C . MET A 1 91 ? -7.480 -0.507 11.163 1.00 95.25 91 MET A C 1
ATOM 727 O O . MET A 1 91 ? -8.148 0.250 10.462 1.00 95.25 91 MET A O 1
ATOM 731 N N . PHE A 1 92 ? -7.620 -0.606 12.478 1.00 94.00 92 PHE A N 1
ATOM 732 C CA . PHE A 1 92 ? -8.534 0.206 13.263 1.00 94.00 92 PHE A CA 1
ATOM 733 C C . PHE A 1 92 ? -7.745 1.264 14.033 1.00 94.00 92 PHE A C 1
ATOM 735 O O . PHE A 1 92 ? -6.721 0.966 14.658 1.00 94.00 92 PHE A O 1
ATOM 742 N N . LEU A 1 93 ? -8.219 2.501 13.950 1.00 93.75 93 LEU A N 1
ATOM 743 C CA . LEU A 1 93 ? -7.559 3.692 14.460 1.00 93.75 93 LEU A CA 1
ATOM 744 C C . LEU A 1 93 ? -8.513 4.445 15.379 1.00 93.75 93 LEU A C 1
ATOM 746 O O . LEU A 1 93 ? -9.702 4.585 15.095 1.00 93.75 93 LEU A O 1
ATOM 750 N N . LEU A 1 94 ? -7.966 4.974 16.462 1.00 91.31 94 LEU A N 1
ATOM 751 C CA . LEU A 1 94 ? -8.644 5.916 17.332 1.00 91.31 94 LEU A CA 1
ATOM 752 C C . LEU A 1 94 ? -7.923 7.257 17.230 1.00 91.31 94 LEU A C 1
ATOM 754 O O . LEU A 1 94 ? -6.732 7.341 17.536 1.00 91.31 94 LEU A O 1
ATOM 758 N N . LEU A 1 95 ? -8.647 8.278 16.784 1.00 89.31 95 LEU A N 1
ATOM 759 C CA . LEU A 1 95 ? -8.138 9.639 16.677 1.00 89.31 95 LEU A CA 1
ATOM 760 C C . LEU A 1 95 ? -8.492 10.439 17.929 1.00 89.31 95 LEU A C 1
ATOM 762 O O . LEU A 1 95 ? -9.337 10.040 18.736 1.00 89.31 95 LEU A O 1
ATOM 766 N N . ASP A 1 96 ? -7.824 11.577 18.080 1.00 84.94 96 ASP A N 1
ATOM 767 C CA . ASP A 1 96 ? -8.191 12.565 19.082 1.00 84.94 96 ASP A CA 1
ATOM 768 C C . ASP A 1 96 ? -9.621 13.075 18.830 1.00 84.94 96 ASP A C 1
ATOM 770 O O . ASP A 1 96 ? -10.021 13.309 17.685 1.00 84.94 96 ASP A O 1
ATOM 774 N N . ARG A 1 97 ? -10.393 13.271 19.906 1.00 80.38 97 ARG A N 1
ATOM 775 C CA . ARG A 1 97 ? -11.792 13.720 19.815 1.00 80.38 97 ARG A CA 1
ATOM 776 C C . ARG A 1 97 ? -11.939 15.105 19.194 1.00 80.38 97 ARG A C 1
ATOM 778 O O . ARG A 1 97 ? -12.987 15.391 18.636 1.00 80.38 97 ARG A O 1
ATOM 785 N N . SER A 1 98 ? -10.903 15.941 19.266 1.00 81.62 98 SER A N 1
ATOM 786 C CA . SER A 1 98 ? -10.877 17.243 18.586 1.00 81.62 98 SER A CA 1
ATOM 787 C C . SER A 1 98 ? -10.852 17.132 17.059 1.00 81.62 98 SER A C 1
ATOM 789 O O . SER A 1 98 ? -11.216 18.085 16.377 1.00 81.62 98 SER A O 1
ATOM 791 N N . VAL A 1 99 ? -10.432 15.983 16.521 1.00 80.00 99 VAL A N 1
ATOM 792 C CA . VAL A 1 99 ? -10.361 15.714 15.078 1.00 80.00 99 VAL A CA 1
ATOM 793 C C . VAL A 1 99 ? -11.548 14.870 14.620 1.00 80.00 99 VAL A C 1
ATOM 795 O O . VAL A 1 99 ? -12.057 15.065 13.519 1.00 80.00 99 VAL A O 1
ATOM 798 N N . TRP A 1 100 ? -11.982 13.914 15.446 1.00 80.25 100 TRP A N 1
ATOM 799 C CA . TRP A 1 100 ? -13.026 12.966 15.082 1.00 80.25 100 TRP A CA 1
ATOM 800 C C . TRP A 1 100 ? -13.844 12.522 16.298 1.00 80.25 100 TRP A C 1
ATOM 802 O O . TRP A 1 100 ? -13.347 11.839 17.194 1.00 80.25 100 TRP A O 1
ATOM 812 N N . GLU A 1 101 ? -15.131 12.865 16.304 1.00 76.00 101 GLU A N 1
ATOM 813 C CA . GLU A 1 101 ? -16.069 12.447 17.356 1.00 76.00 101 GLU A CA 1
ATOM 814 C C . GLU A 1 101 ? -16.620 11.026 17.132 1.00 76.00 101 GLU A C 1
ATOM 816 O O . GLU A 1 101 ? -17.089 10.376 18.068 1.00 76.00 101 GLU A O 1
ATOM 821 N N . GLY A 1 102 ? -16.530 10.511 15.902 1.00 70.44 102 GLY A N 1
ATOM 822 C CA . GLY A 1 102 ? -17.127 9.248 15.461 1.00 70.44 102 GLY A CA 1
ATOM 823 C C . GLY A 1 102 ? -16.361 7.986 15.873 1.00 70.44 102 GLY A C 1
ATOM 824 O O . GLY A 1 102 ? -16.111 7.125 15.037 1.00 70.44 102 GLY A O 1
ATOM 825 N N . GLY A 1 103 ? -15.944 7.854 17.130 1.00 83.69 103 GLY A N 1
ATOM 826 C CA . GLY A 1 103 ? -15.351 6.614 17.646 1.00 83.69 103 GLY A CA 1
ATOM 827 C C . GLY A 1 103 ? -14.156 6.068 16.840 1.00 83.69 103 GLY A C 1
ATOM 828 O O . GLY A 1 103 ? -13.266 6.807 16.428 1.00 83.69 103 GLY A O 1
ATOM 829 N N . GLU A 1 104 ? -14.099 4.745 16.677 1.00 87.62 104 GLU A N 1
ATOM 830 C CA . GLU A 1 104 ? -13.009 4.051 15.983 1.00 87.62 104 GLU A CA 1
ATOM 831 C C . GLU A 1 104 ? -13.223 4.074 14.463 1.00 87.62 104 GLU A C 1
ATOM 833 O O . GLU A 1 104 ? -14.250 3.604 13.972 1.00 87.62 104 GLU A O 1
ATOM 838 N N . ILE A 1 105 ? -12.234 4.566 13.715 1.00 91.56 105 ILE A N 1
ATOM 839 C CA . ILE A 1 105 ? -12.235 4.492 12.251 1.00 91.56 105 ILE A CA 1
ATOM 840 C C . ILE A 1 105 ? -11.463 3.267 11.782 1.00 91.56 105 ILE A C 1
ATOM 842 O O . ILE A 1 105 ? -10.644 2.697 12.505 1.00 91.56 105 ILE A O 1
ATOM 846 N N . SER A 1 106 ? -11.700 2.863 10.540 1.00 91.94 106 SER A N 1
ATOM 847 C CA . SER A 1 106 ? -10.994 1.734 9.953 1.00 91.94 106 SER A CA 1
ATOM 848 C C . SER A 1 106 ? -10.555 2.032 8.531 1.00 91.94 106 SER A C 1
ATOM 850 O O . SER A 1 106 ? -11.275 2.702 7.795 1.00 91.94 106 SER A O 1
ATOM 852 N N . MET A 1 107 ? -9.398 1.507 8.143 1.00 93.56 107 MET A N 1
ATOM 853 C CA . MET A 1 107 ? -8.873 1.626 6.786 1.00 93.56 107 MET A CA 1
ATOM 854 C C . MET A 1 107 ? -8.427 0.272 6.246 1.00 93.56 107 MET A C 1
ATOM 856 O O . MET A 1 107 ? -7.986 -0.597 7.006 1.00 93.56 107 MET A O 1
ATOM 860 N N . ASP A 1 108 ? -8.563 0.099 4.934 1.00 93.50 108 ASP A N 1
ATOM 861 C CA . ASP A 1 108 ? -8.018 -1.058 4.230 1.00 93.50 108 ASP A CA 1
ATOM 862 C C . ASP A 1 108 ? -6.489 -0.979 4.197 1.00 93.50 108 ASP A C 1
ATOM 864 O O . ASP A 1 108 ? -5.912 0.099 4.035 1.00 93.50 108 ASP A O 1
ATOM 868 N N . ILE A 1 109 ? -5.831 -2.113 4.412 1.00 94.38 109 ILE A N 1
ATOM 869 C CA . ILE A 1 109 ? -4.374 -2.198 4.451 1.00 94.38 109 ILE A CA 1
ATOM 870 C C . ILE A 1 109 ? -3.924 -3.602 4.045 1.00 94.38 109 ILE A C 1
ATOM 872 O O . ILE A 1 109 ? -4.576 -4.605 4.346 1.00 94.38 109 ILE A O 1
ATOM 876 N N . ARG A 1 110 ? -2.771 -3.708 3.379 1.00 92.38 110 ARG A N 1
ATOM 877 C CA . ARG A 1 110 ? -2.196 -5.021 3.080 1.00 92.38 110 ARG A CA 1
ATOM 878 C C . ARG A 1 110 ? -1.797 -5.725 4.386 1.00 92.38 110 ARG A C 1
ATOM 880 O O . ARG A 1 110 ? -1.297 -5.075 5.305 1.00 92.38 110 ARG A O 1
ATOM 887 N N . PRO A 1 111 ? -1.954 -7.055 4.487 1.00 91.00 111 PRO A N 1
ATOM 888 C CA . PRO A 1 111 ? -1.579 -7.802 5.687 1.00 91.00 111 PRO A CA 1
ATOM 889 C C . PRO A 1 111 ? -0.118 -7.610 6.107 1.00 91.00 111 PRO A C 1
ATOM 891 O O . PRO A 1 111 ? 0.145 -7.475 7.296 1.00 91.00 111 PRO A O 1
ATOM 894 N N . SER A 1 112 ? 0.826 -7.558 5.161 1.00 91.19 112 SER A N 1
ATOM 895 C CA . SER A 1 112 ? 2.248 -7.327 5.451 1.00 91.19 112 SER A CA 1
ATOM 896 C C . SER A 1 112 ? 2.485 -5.982 6.143 1.00 91.19 112 SER A C 1
ATOM 898 O O . SER A 1 112 ? 3.150 -5.929 7.178 1.00 91.19 112 SER A O 1
ATOM 900 N N . ASP A 1 113 ? 1.871 -4.915 5.631 1.00 92.88 113 ASP A N 1
ATOM 901 C CA . ASP A 1 113 ? 1.956 -3.572 6.206 1.00 92.88 113 ASP A CA 1
ATOM 902 C C . ASP A 1 113 ? 1.259 -3.491 7.566 1.00 92.88 113 ASP A C 1
ATOM 904 O O . ASP A 1 113 ? 1.813 -2.941 8.519 1.00 92.88 113 ASP A O 1
ATOM 908 N N . ALA A 1 114 ? 0.076 -4.100 7.690 1.00 93.00 114 ALA A N 1
ATOM 909 C CA . ALA A 1 114 ? -0.676 -4.154 8.940 1.00 93.00 114 ALA A CA 1
ATOM 910 C C . ALA A 1 114 ? 0.130 -4.830 10.058 1.00 93.00 114 ALA A C 1
ATOM 912 O O . ALA A 1 114 ? 0.188 -4.326 11.180 1.00 93.00 114 ALA A O 1
ATOM 913 N N . LEU A 1 115 ? 0.790 -5.949 9.747 1.00 91.62 115 LEU A N 1
ATOM 914 C CA . LEU A 1 115 ? 1.684 -6.638 10.676 1.00 91.62 115 LEU A CA 1
ATOM 915 C C . LEU A 1 115 ? 2.906 -5.776 11.013 1.00 91.62 115 LEU A C 1
ATOM 917 O O . LEU A 1 115 ? 3.255 -5.648 12.186 1.00 91.62 115 LEU A O 1
ATOM 921 N N . GLY A 1 116 ? 3.516 -5.134 10.013 1.00 91.62 116 GLY A N 1
ATOM 922 C CA . GLY A 1 116 ? 4.658 -4.240 10.201 1.00 91.62 116 GLY A CA 1
ATOM 923 C C . GLY A 1 116 ? 4.362 -3.049 11.116 1.00 91.62 116 GLY A C 1
ATOM 924 O O . GLY A 1 116 ? 5.205 -2.696 11.943 1.00 91.62 116 GLY A O 1
ATOM 925 N N . VAL A 1 117 ? 3.171 -2.458 11.008 1.00 92.50 117 VAL A N 1
ATOM 926 C CA . VAL A 1 117 ? 2.704 -1.370 11.883 1.00 92.50 117 VAL A CA 1
ATOM 927 C C . VAL A 1 117 ? 2.357 -1.890 13.273 1.00 92.50 117 VAL A C 1
ATOM 929 O O . VAL A 1 117 ? 2.774 -1.302 14.271 1.00 92.50 117 VAL A O 1
ATOM 932 N N . ALA A 1 118 ? 1.641 -3.014 13.358 1.00 92.06 118 ALA A N 1
ATOM 933 C CA . ALA A 1 118 ? 1.246 -3.596 14.635 1.00 92.06 118 ALA A CA 1
ATOM 934 C C . ALA A 1 118 ? 2.453 -3.972 15.502 1.00 92.06 118 ALA A C 1
ATOM 936 O O . ALA A 1 118 ? 2.425 -3.738 16.708 1.00 92.06 118 ALA A O 1
ATOM 937 N N . LEU A 1 119 ? 3.532 -4.477 14.895 1.00 90.56 119 LEU A N 1
ATOM 938 C CA . LEU A 1 119 ? 4.783 -4.771 15.598 1.00 90.56 119 LEU A CA 1
ATOM 939 C C . LEU A 1 119 ? 5.438 -3.513 16.186 1.00 90.56 119 LEU A C 1
ATOM 941 O O . LEU A 1 119 ? 5.917 -3.553 17.314 1.00 90.56 119 LEU A O 1
ATOM 945 N N . ARG A 1 120 ? 5.429 -2.395 15.452 1.00 90.44 120 ARG A N 1
ATOM 946 C CA . ARG A 1 120 ? 6.056 -1.128 15.874 1.00 90.44 120 ARG A CA 1
ATOM 947 C C . ARG A 1 120 ? 5.266 -0.392 16.947 1.00 90.44 120 ARG A C 1
ATOM 949 O O . ARG A 1 120 ? 5.851 0.224 17.831 1.00 90.44 120 ARG A O 1
ATOM 956 N N . LEU A 1 121 ? 3.939 -0.431 16.847 1.00 91.31 121 LEU A N 1
ATOM 957 C CA . LEU A 1 121 ? 3.033 0.287 17.747 1.00 91.31 121 LEU A CA 1
ATOM 958 C C . LEU A 1 121 ? 2.471 -0.596 18.869 1.00 91.31 121 LEU A C 1
ATOM 960 O O . LEU A 1 121 ? 1.700 -0.116 19.695 1.00 91.31 121 LEU A O 1
ATOM 964 N N . GLY A 1 122 ? 2.832 -1.881 18.902 1.00 88.81 122 GLY A N 1
ATOM 965 C CA . GLY A 1 122 ? 2.320 -2.837 19.884 1.00 88.81 122 GLY A CA 1
ATOM 966 C C . GLY A 1 122 ? 0.816 -3.102 19.755 1.00 88.81 122 GLY A C 1
ATOM 967 O O . GLY A 1 122 ? 0.167 -3.448 20.742 1.00 88.81 122 GLY A O 1
ATOM 968 N N . ALA A 1 123 ? 0.240 -2.924 18.562 1.00 90.62 123 ALA A N 1
ATOM 969 C CA . ALA A 1 123 ? -1.187 -3.128 18.339 1.00 90.62 123 ALA A CA 1
ATOM 970 C C . ALA A 1 123 ? -1.546 -4.624 18.308 1.00 90.62 123 ALA A C 1
ATOM 972 O O . ALA A 1 123 ? -0.772 -5.472 17.859 1.00 90.62 123 ALA A O 1
ATOM 973 N N . GLY A 1 124 ? -2.756 -4.962 18.763 1.00 89.88 124 GLY A N 1
ATOM 974 C CA . GLY A 1 124 ? -3.231 -6.345 18.760 1.00 89.88 124 GLY A CA 1
ATOM 975 C C . GLY A 1 124 ? -3.497 -6.869 17.345 1.00 89.88 124 GLY A C 1
ATOM 976 O O . GLY A 1 124 ? -4.149 -6.194 16.548 1.00 89.88 124 GLY A O 1
ATOM 977 N N . ILE A 1 125 ? -3.039 -8.090 17.055 1.00 91.25 125 ILE A N 1
ATOM 978 C CA . ILE A 1 125 ? -3.261 -8.776 15.775 1.00 91.25 125 ILE A CA 1
ATOM 979 C C . ILE A 1 125 ? -4.423 -9.764 15.919 1.00 91.25 125 ILE A C 1
ATOM 981 O O . ILE A 1 125 ? -4.440 -10.624 16.808 1.00 91.25 125 ILE A O 1
ATOM 985 N N . TYR A 1 126 ? -5.390 -9.657 15.016 1.00 89.38 126 TYR A N 1
ATOM 986 C CA . TYR A 1 126 ? -6.579 -10.497 14.973 1.00 89.38 126 TYR A CA 1
ATOM 987 C C . TYR A 1 126 ? -6.791 -11.059 13.574 1.00 89.38 126 TYR A C 1
ATOM 989 O O . TYR A 1 126 ? -6.383 -10.475 12.572 1.00 89.38 126 TYR A O 1
ATOM 997 N N . VAL A 1 127 ? -7.476 -12.192 13.506 1.00 88.12 127 VAL A N 1
ATOM 998 C CA . VAL A 1 127 ? -7.911 -12.795 12.244 1.00 88.12 127 VAL A CA 1
ATOM 999 C C . VAL A 1 127 ? -9.390 -13.125 12.361 1.00 88.12 127 VAL A C 1
ATOM 1001 O O . VAL A 1 127 ? -9.889 -13.492 13.438 1.00 88.12 127 VAL A O 1
ATOM 1004 N N . ASP A 1 128 ? -10.111 -12.968 11.258 1.00 87.12 128 ASP A N 1
ATOM 1005 C CA . ASP A 1 128 ? -11.495 -13.390 11.185 1.00 87.12 128 ASP A CA 1
ATOM 1006 C C . ASP A 1 128 ? -11.635 -14.917 11.306 1.00 87.12 128 ASP A C 1
ATOM 1008 O O . ASP A 1 128 ? -10.779 -15.698 10.880 1.00 87.12 128 ASP A O 1
ATOM 1012 N N . LYS A 1 129 ? -12.743 -15.361 11.906 1.00 79.44 129 LYS A N 1
ATOM 1013 C CA . LYS A 1 129 ? -13.005 -16.790 12.115 1.00 79.44 129 LYS A CA 1
ATOM 1014 C C . LYS A 1 129 ? -13.138 -17.543 10.786 1.00 79.44 129 LYS A C 1
ATOM 1016 O O . LYS A 1 129 ? -12.735 -18.703 10.727 1.00 79.44 129 LYS A O 1
ATOM 1021 N N . GLY A 1 130 ? -13.674 -16.908 9.742 1.00 79.25 130 GLY A N 1
ATOM 1022 C CA . GLY A 1 130 ? -13.801 -17.494 8.408 1.00 79.25 130 GLY A CA 1
ATOM 1023 C C . GLY A 1 130 ? -12.440 -17.815 7.794 1.00 79.25 130 GLY A C 1
ATOM 1024 O O . GLY A 1 130 ? -12.214 -18.941 7.351 1.00 79.25 130 GLY A O 1
ATOM 1025 N N . VAL A 1 131 ? -11.501 -16.868 7.874 1.00 81.12 131 VAL A N 1
ATOM 1026 C CA . VAL A 1 131 ? -10.119 -17.050 7.402 1.00 81.12 131 VAL A CA 1
ATOM 1027 C C . VAL A 1 131 ? -9.391 -18.106 8.235 1.00 81.12 131 VAL A C 1
ATOM 1029 O O . VAL A 1 131 ? -8.766 -19.007 7.682 1.00 81.12 131 VAL A O 1
ATOM 1032 N N . ALA A 1 132 ? -9.527 -18.062 9.564 1.00 75.44 132 ALA A N 1
ATOM 1033 C CA . ALA A 1 132 ? -8.914 -19.055 10.445 1.00 75.44 132 ALA A CA 1
ATOM 1034 C C . ALA A 1 132 ? -9.427 -20.484 10.171 1.00 75.44 132 ALA A C 1
ATOM 1036 O O . ALA A 1 132 ? -8.648 -21.434 10.178 1.00 75.44 132 ALA A O 1
ATOM 1037 N N . ARG A 1 133 ? -10.728 -20.648 9.887 1.00 72.19 133 ARG A N 1
ATOM 1038 C CA . ARG A 1 133 ? -11.337 -21.952 9.580 1.00 72.19 133 ARG A CA 1
ATOM 1039 C C . ARG A 1 133 ? -10.906 -22.493 8.219 1.00 72.19 133 ARG A C 1
ATOM 1041 O O . ARG A 1 133 ? -10.690 -23.696 8.102 1.00 72.19 133 ARG A O 1
ATOM 1048 N N . ALA A 1 134 ? -10.767 -21.629 7.212 1.00 68.31 134 ALA A N 1
ATOM 1049 C CA . ALA A 1 134 ? -10.291 -22.027 5.886 1.00 68.31 134 ALA A CA 1
ATOM 1050 C C . ALA A 1 134 ? -8.892 -22.675 5.937 1.00 68.31 134 ALA A C 1
ATOM 1052 O O . ALA A 1 134 ? -8.594 -23.553 5.131 1.00 68.31 134 ALA A O 1
ATOM 1053 N N . MET A 1 135 ? -8.081 -22.298 6.929 1.00 62.66 135 MET A N 1
ATOM 1054 C CA . MET A 1 135 ? -6.702 -22.761 7.109 1.00 62.66 135 MET A CA 1
ATOM 1055 C C . MET A 1 135 ? -6.556 -23.975 8.040 1.00 62.66 135 MET A C 1
ATOM 1057 O O . MET A 1 135 ? -5.458 -24.497 8.181 1.00 62.66 135 MET A O 1
ATOM 1061 N N . ALA A 1 136 ? -7.636 -24.472 8.655 1.00 56.03 136 ALA A N 1
ATOM 1062 C CA . ALA A 1 136 ? -7.594 -25.626 9.563 1.00 56.03 136 ALA A CA 1
ATOM 1063 C C . ALA A 1 136 ? -7.416 -26.991 8.853 1.00 56.03 136 ALA A C 1
ATOM 1065 O O . ALA A 1 136 ? -7.577 -28.038 9.480 1.00 56.03 136 ALA A O 1
ATOM 1066 N N . LYS A 1 137 ? -7.114 -27.004 7.548 1.00 44.22 137 LYS A N 1
ATOM 1067 C CA . LYS A 1 137 ? -6.785 -28.225 6.796 1.00 44.22 137 LYS A CA 1
ATOM 1068 C C . LYS A 1 137 ? -5.272 -28.510 6.893 1.00 44.22 137 LYS A C 1
ATOM 1070 O O . LYS A 1 137 ? -4.490 -27.562 6.870 1.00 44.22 137 LYS A O 1
ATOM 1075 N N . PRO A 1 138 ? -4.851 -29.783 7.031 1.00 39.38 138 PRO A N 1
ATOM 1076 C CA . PRO A 1 138 ? -3.456 -30.158 7.277 1.00 39.38 138 PRO A CA 1
ATOM 1077 C C . PRO A 1 138 ? -2.496 -29.728 6.146 1.00 39.38 138 PRO A C 1
ATOM 1079 O O . PRO A 1 138 ? -2.931 -29.514 5.012 1.00 39.38 138 PRO A O 1
ATOM 1082 N N . PRO A 1 139 ? -1.184 -29.608 6.439 1.00 43.81 139 PRO A N 1
ATOM 1083 C CA . PRO A 1 139 ? -0.194 -28.879 5.637 1.00 43.81 139 PRO A CA 1
ATOM 1084 C C . PRO A 1 139 ? 0.315 -29.648 4.401 1.00 43.81 139 PRO A C 1
ATOM 1086 O O . PRO A 1 139 ? 1.453 -29.453 3.982 1.00 43.81 139 PRO A O 1
ATOM 1089 N N . GLU A 1 140 ? -0.495 -30.527 3.807 1.00 41.66 140 GLU A N 1
ATOM 1090 C CA . GLU A 1 140 ? -0.091 -31.326 2.637 1.00 41.66 140 GLU A CA 1
ATOM 1091 C C . GLU A 1 140 ? -0.203 -30.577 1.310 1.00 41.66 140 GLU A C 1
ATOM 1093 O O . GLU A 1 140 ? 0.408 -30.972 0.318 1.00 41.66 140 GLU A O 1
ATOM 1098 N N . GLN A 1 141 ? -0.901 -29.443 1.277 1.00 41.25 141 GLN A N 1
ATOM 1099 C CA . GLN A 1 141 ? -0.799 -28.546 0.136 1.00 41.25 141 GLN A CA 1
ATOM 1100 C C . GLN A 1 141 ? 0.475 -27.725 0.285 1.00 41.25 141 GLN A C 1
ATOM 1102 O O . GLN A 1 141 ? 0.477 -26.596 0.777 1.00 41.25 141 GLN A O 1
ATOM 1107 N N . ARG A 1 142 ? 1.580 -28.317 -0.185 1.00 37.66 142 ARG A N 1
ATOM 1108 C CA . ARG A 1 142 ? 2.655 -27.553 -0.816 1.00 37.66 142 ARG A CA 1
ATOM 1109 C C . ARG A 1 142 ? 1.941 -26.653 -1.821 1.00 37.66 142 ARG A C 1
ATOM 1111 O O . ARG A 1 142 ? 1.492 -27.129 -2.863 1.00 37.66 142 ARG A O 1
ATOM 1118 N N . PHE A 1 143 ? 1.729 -25.389 -1.456 1.00 43.44 143 PHE A N 1
ATOM 1119 C CA . PHE A 1 143 ? 1.312 -24.394 -2.430 1.00 43.44 143 PHE A CA 1
ATOM 1120 C C . PHE A 1 143 ? 2.320 -24.533 -3.569 1.00 43.44 143 PHE A C 1
ATOM 1122 O O . PHE A 1 143 ? 3.523 -24.558 -3.272 1.00 43.44 143 PHE A O 1
ATOM 1129 N N . PRO A 1 144 ? 1.868 -24.773 -4.814 1.00 35.66 144 PRO A N 1
ATOM 1130 C CA . PRO A 1 144 ? 2.794 -24.909 -5.921 1.00 35.66 144 PRO A CA 1
ATOM 1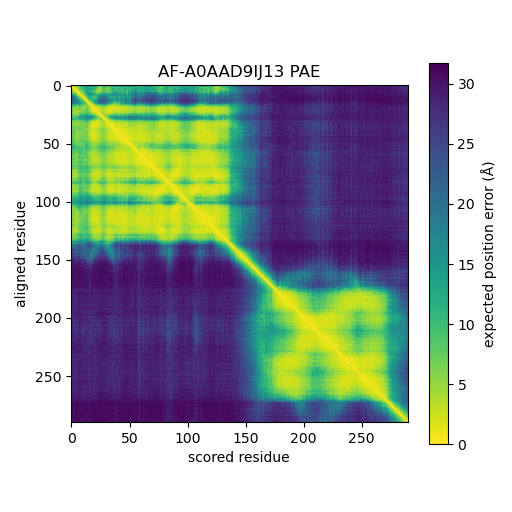131 C C . PRO A 1 144 ? 3.735 -23.714 -5.842 1.00 35.66 144 PRO A C 1
ATOM 1133 O O . PRO A 1 144 ? 3.266 -22.591 -5.622 1.00 35.66 144 PRO A O 1
ATOM 1136 N N . ALA A 1 145 ? 5.046 -23.979 -5.918 1.00 37.50 145 ALA A N 1
ATOM 1137 C CA . ALA A 1 145 ? 6.025 -22.916 -6.066 1.00 37.50 145 ALA A CA 1
ATOM 1138 C C . ALA A 1 145 ? 5.447 -21.969 -7.110 1.00 37.50 145 ALA A C 1
ATOM 1140 O O . ALA A 1 145 ? 5.005 -22.446 -8.165 1.00 37.50 145 ALA A O 1
ATOM 1141 N N . LEU A 1 146 ? 5.331 -20.682 -6.758 1.00 38.69 146 LEU A N 1
ATOM 1142 C CA . LEU A 1 146 ? 4.848 -19.694 -7.708 1.00 38.69 146 LEU A CA 1
ATOM 1143 C C . LEU A 1 146 ? 5.638 -19.971 -8.992 1.00 38.69 146 LEU A C 1
ATOM 1145 O O . LEU A 1 146 ? 6.870 -20.049 -8.897 1.00 38.69 146 LEU A O 1
ATOM 1149 N N . PRO A 1 147 ? 4.987 -20.218 -10.146 1.00 36.84 147 PRO A N 1
ATOM 1150 C CA . PRO A 1 147 ? 5.737 -20.286 -11.389 1.00 36.84 147 PRO A CA 1
ATOM 1151 C C . PRO A 1 147 ? 6.662 -19.062 -11.410 1.00 36.84 147 PRO A C 1
ATOM 1153 O O . PRO A 1 147 ? 6.230 -18.006 -10.916 1.00 36.84 147 PRO A O 1
ATOM 1156 N N . PRO A 1 148 ? 7.926 -19.204 -11.873 1.00 37.84 148 PRO A N 1
ATOM 1157 C CA . PRO A 1 148 ? 8.843 -18.070 -11.955 1.00 37.84 148 PRO A CA 1
ATOM 1158 C C . PRO A 1 148 ? 8.043 -16.906 -12.522 1.00 37.84 148 PRO A C 1
ATOM 1160 O O . PRO A 1 148 ? 7.265 -17.159 -13.453 1.00 37.84 148 PRO A O 1
ATOM 1163 N N . PRO A 1 149 ? 8.109 -15.716 -11.892 1.00 33.69 149 PRO A N 1
ATOM 1164 C CA . PRO A 1 149 ? 7.180 -14.643 -12.193 1.00 33.69 149 PRO A CA 1
ATOM 1165 C C . PRO A 1 149 ? 7.090 -14.543 -13.705 1.00 33.69 149 PRO A C 1
ATOM 1167 O O . PRO A 1 149 ? 8.112 -14.364 -14.373 1.00 33.69 149 PRO A O 1
ATOM 1170 N N . ALA A 1 150 ? 5.885 -14.741 -14.250 1.00 39.25 150 ALA A N 1
ATOM 1171 C CA . ALA A 1 150 ? 5.647 -14.331 -15.619 1.00 39.25 150 ALA A CA 1
ATOM 1172 C C . ALA A 1 150 ? 6.199 -12.899 -15.714 1.00 39.25 150 ALA A C 1
ATOM 1174 O O . ALA A 1 150 ? 5.996 -12.142 -14.749 1.00 39.25 150 ALA A O 1
ATOM 1175 N N . PRO A 1 151 ? 6.952 -12.557 -16.782 1.00 37.94 151 PRO A N 1
ATOM 1176 C CA . PRO A 1 151 ? 7.500 -11.212 -16.948 1.00 37.94 151 PRO A CA 1
ATOM 1177 C C . PRO A 1 151 ? 6.396 -10.236 -16.565 1.00 37.94 151 PRO A C 1
ATOM 1179 O O . PRO A 1 151 ? 5.262 -10.475 -16.991 1.00 37.94 151 PRO A O 1
ATOM 1182 N N . PRO A 1 152 ? 6.675 -9.284 -15.657 1.00 31.75 152 PRO A N 1
ATOM 1183 C CA . PRO A 1 152 ? 5.667 -8.675 -14.804 1.00 31.75 152 PRO A CA 1
ATOM 1184 C C . PRO A 1 152 ? 4.415 -8.379 -15.616 1.00 31.75 152 PRO A C 1
ATOM 1186 O O . PRO A 1 152 ? 4.433 -7.519 -16.494 1.00 31.75 152 PRO A O 1
ATOM 1189 N N . ALA A 1 153 ? 3.337 -9.120 -15.343 1.00 46.03 153 ALA A N 1
ATOM 1190 C CA . ALA A 1 153 ? 2.011 -8.662 -15.700 1.00 46.03 153 ALA A CA 1
ATOM 1191 C C . ALA A 1 153 ? 1.819 -7.427 -14.830 1.00 46.03 153 ALA A C 1
ATOM 1193 O O . ALA A 1 153 ? 1.535 -7.529 -13.634 1.00 46.03 153 ALA A O 1
ATOM 1194 N N . THR A 1 154 ? 2.160 -6.283 -15.414 1.00 31.73 154 THR A N 1
ATOM 1195 C CA . THR A 1 154 ? 2.132 -4.965 -14.809 1.00 31.73 154 THR A CA 1
ATOM 1196 C C . THR A 1 154 ? 0.855 -4.874 -13.986 1.00 31.73 154 THR A C 1
ATOM 1198 O O . THR A 1 154 ? -0.217 -5.158 -14.534 1.00 31.73 154 THR A O 1
ATOM 1201 N N . PRO A 1 155 ? 0.906 -4.526 -12.687 1.00 31.69 155 PRO A N 1
ATOM 1202 C CA . PRO A 1 155 ? -0.312 -4.128 -12.024 1.00 31.69 155 PRO A CA 1
ATOM 1203 C C . PRO A 1 155 ? -0.798 -2.920 -12.812 1.00 31.69 155 PRO A C 1
ATOM 1205 O O . PRO A 1 155 ? -0.225 -1.836 -12.724 1.00 31.69 155 PRO A O 1
ATOM 1208 N N . ALA A 1 156 ? -1.853 -3.112 -13.598 1.00 31.66 156 ALA A N 1
ATOM 1209 C CA . ALA A 1 156 ? -2.719 -2.035 -14.017 1.00 31.66 156 ALA A CA 1
ATOM 1210 C C . ALA A 1 156 ? -3.446 -1.536 -12.757 1.00 31.66 156 ALA A C 1
ATOM 1212 O O . ALA A 1 156 ? -4.661 -1.623 -12.626 1.00 31.66 156 ALA A O 1
ATOM 1213 N N . HIS A 1 157 ? -2.690 -0.995 -11.797 1.00 27.80 157 HIS A N 1
ATOM 1214 C CA . HIS A 1 157 ? -3.124 0.274 -11.272 1.00 27.80 157 HIS A CA 1
ATOM 1215 C C . HIS A 1 157 ? -3.234 1.169 -12.502 1.00 27.80 157 HIS A C 1
ATOM 1217 O O . HIS A 1 157 ? -2.271 1.249 -13.272 1.00 27.80 157 HIS A O 1
ATOM 1223 N N . PRO A 1 158 ? -4.367 1.842 -12.719 1.00 34.84 158 PRO A N 1
ATOM 1224 C CA . PRO A 1 158 ? -4.333 3.044 -13.507 1.00 34.84 158 PRO A CA 1
ATOM 1225 C C . PRO A 1 158 ? -3.490 4.027 -12.685 1.00 34.84 158 PRO A C 1
ATOM 1227 O O . PRO A 1 158 ? -4.009 4.898 -11.995 1.00 34.84 158 PRO A O 1
ATOM 1230 N N . THR A 1 159 ? -2.160 3.901 -12.754 1.00 29.91 159 THR A N 1
ATOM 1231 C CA . THR A 1 159 ? -1.360 5.097 -12.947 1.00 29.91 159 THR A CA 1
ATOM 1232 C C . THR A 1 159 ? -1.970 5.684 -14.194 1.00 29.91 159 THR A C 1
ATOM 1234 O O . THR A 1 159 ? -1.736 5.217 -15.306 1.00 29.91 159 THR A O 1
ATOM 1237 N N . ALA A 1 160 ? -2.871 6.629 -13.970 1.00 35.91 160 ALA A N 1
ATOM 1238 C CA . ALA A 1 160 ? -3.385 7.506 -14.981 1.00 35.91 160 ALA A CA 1
ATOM 1239 C C . ALA A 1 160 ? -2.208 8.372 -15.457 1.00 35.91 160 ALA A C 1
ATOM 1241 O O . ALA A 1 160 ? -2.169 9.576 -15.244 1.00 35.91 160 ALA A O 1
ATOM 1242 N N . ALA A 1 161 ? -1.250 7.758 -16.155 1.00 35.09 161 ALA A N 1
ATOM 1243 C CA . ALA A 1 161 ? -0.944 8.269 -17.466 1.00 35.09 161 ALA A CA 1
ATOM 1244 C C . ALA A 1 161 ? -2.250 8.073 -18.228 1.00 35.09 161 ALA A C 1
ATOM 1246 O O . ALA A 1 161 ? -2.561 6.994 -18.732 1.00 35.09 161 ALA A O 1
ATOM 1247 N N . LEU A 1 162 ? -3.087 9.108 -18.173 1.00 33.91 162 LEU A N 1
ATOM 1248 C CA . LEU A 1 162 ? -4.148 9.260 -19.146 1.00 33.91 162 LEU A CA 1
ATOM 1249 C C . LEU A 1 162 ? -3.522 8.953 -20.511 1.00 33.91 162 LEU A C 1
ATOM 1251 O O . LEU A 1 162 ? -2.361 9.328 -20.727 1.00 33.91 162 LEU A O 1
ATOM 1255 N N . PRO A 1 163 ? -4.234 8.307 -21.439 1.00 36.34 163 PRO A N 1
ATOM 1256 C CA . PRO A 1 163 ? -3.927 8.501 -22.842 1.00 36.34 163 PRO A CA 1
ATOM 1257 C C . PRO A 1 163 ? -4.189 9.985 -23.128 1.00 36.34 163 PRO A C 1
ATOM 1259 O O . PRO A 1 163 ? -5.277 10.431 -23.457 1.00 36.34 163 PRO A O 1
ATOM 1262 N N . GLY A 1 164 ? -3.187 10.778 -22.786 1.00 37.38 164 GLY A N 1
ATOM 1263 C CA . GLY A 1 164 ? -2.889 12.086 -23.292 1.00 37.38 164 GLY A CA 1
ATOM 1264 C C . GLY A 1 164 ? -1.544 11.859 -23.943 1.00 37.38 164 GLY A C 1
ATOM 1265 O O . GLY A 1 164 ? -0.512 11.784 -23.273 1.00 37.38 164 GLY A O 1
ATOM 1266 N N . VAL A 1 165 ? -1.575 11.615 -25.247 1.00 43.19 165 VAL A N 1
ATOM 1267 C CA . VAL A 1 165 ? -0.390 11.492 -26.094 1.00 43.19 165 VAL A CA 1
ATOM 1268 C C . VAL A 1 165 ? 0.410 12.790 -26.018 1.00 43.19 165 VAL A C 1
ATOM 1270 O O . VAL A 1 165 ? 0.232 13.688 -26.828 1.00 43.19 165 VAL A O 1
ATOM 1273 N N . THR A 1 166 ? 1.271 12.946 -25.009 1.00 39.56 166 THR A N 1
ATOM 1274 C CA . THR A 1 166 ? 2.261 14.041 -24.963 1.00 39.56 166 THR A CA 1
ATOM 1275 C C . THR A 1 166 ? 3.530 13.706 -24.162 1.00 39.56 166 THR A C 1
ATOM 1277 O O . THR A 1 166 ? 4.534 14.387 -24.330 1.00 39.56 166 THR A O 1
ATOM 1280 N N . HIS A 1 167 ? 3.588 12.627 -23.371 1.00 38.00 167 HIS A N 1
ATOM 1281 C CA . HIS A 1 167 ? 4.793 12.308 -22.581 1.00 38.00 167 HIS A CA 1
ATOM 1282 C C . HIS A 1 167 ? 5.475 10.988 -22.964 1.00 38.00 167 HIS A C 1
ATOM 1284 O O . HIS A 1 167 ? 5.618 10.092 -22.142 1.00 38.00 167 HIS A O 1
ATOM 1290 N N . MET A 1 168 ? 5.979 10.894 -24.196 1.00 41.50 168 MET A N 1
ATOM 1291 C CA . MET A 1 168 ? 7.077 9.973 -24.536 1.00 41.50 168 MET A CA 1
ATOM 1292 C C . MET A 1 168 ? 8.017 10.615 -25.563 1.00 41.50 168 MET A C 1
ATOM 1294 O O . MET A 1 168 ? 8.042 10.249 -26.733 1.00 41.50 168 MET A O 1
ATOM 1298 N N . LEU A 1 169 ? 8.807 11.594 -25.124 1.00 42.22 169 LEU A N 1
ATOM 1299 C CA . LEU A 1 169 ? 9.924 12.134 -25.905 1.00 42.22 169 LEU A CA 1
ATOM 1300 C C . LEU A 1 169 ? 11.209 12.108 -25.078 1.00 42.22 169 LEU A C 1
ATOM 1302 O O . LEU A 1 169 ? 11.741 13.133 -24.672 1.00 42.22 169 LEU A O 1
ATOM 1306 N N . ALA A 1 170 ? 11.711 10.901 -24.839 1.00 41.00 170 ALA A N 1
ATOM 1307 C CA . ALA A 1 170 ? 13.118 10.674 -24.538 1.00 41.00 170 ALA A CA 1
ATOM 1308 C C . ALA A 1 170 ? 13.509 9.326 -25.152 1.00 41.00 170 ALA A C 1
ATOM 1310 O O . ALA A 1 170 ? 13.425 8.280 -24.515 1.00 41.00 170 ALA A O 1
ATOM 1311 N N . LEU A 1 171 ? 13.849 9.355 -26.441 1.00 46.72 171 LEU A N 1
ATOM 1312 C CA . LEU A 1 171 ? 14.365 8.204 -27.176 1.00 46.72 171 LEU A CA 1
ATOM 1313 C C . LEU A 1 171 ? 15.864 8.057 -26.864 1.00 46.72 171 LEU A C 1
ATOM 1315 O O . LEU A 1 171 ? 16.619 8.979 -27.183 1.00 46.72 171 LEU A O 1
ATOM 1319 N N . PRO A 1 172 ? 16.336 6.938 -26.283 1.00 45.59 172 PRO A N 1
ATOM 1320 C CA . PRO A 1 172 ? 17.759 6.657 -26.162 1.00 45.59 172 PRO A CA 1
ATOM 1321 C C . PRO A 1 172 ? 18.252 6.109 -27.506 1.00 45.59 172 PRO A C 1
ATOM 1323 O O . PRO A 1 172 ? 18.496 4.917 -27.662 1.00 45.59 172 PRO A O 1
ATOM 1326 N N . LEU A 1 173 ? 18.334 6.972 -28.516 1.00 51.62 173 LEU A N 1
ATOM 1327 C CA . LEU A 1 173 ? 18.906 6.603 -29.806 1.00 51.62 173 LEU A CA 1
ATOM 1328 C C . LEU A 1 173 ? 20.409 6.896 -29.772 1.00 51.62 173 LEU A C 1
ATOM 1330 O O . LEU A 1 173 ? 20.832 7.978 -29.363 1.00 51.62 173 LEU A O 1
ATOM 1334 N N . GLY A 1 174 ? 21.214 5.915 -30.188 1.00 61.00 174 GLY A N 1
ATOM 1335 C CA . GLY A 1 174 ? 22.644 6.094 -30.455 1.00 61.00 174 GLY A CA 1
ATOM 1336 C C . GLY A 1 174 ? 22.905 7.125 -31.571 1.00 61.00 174 GLY A C 1
ATOM 1337 O O . GLY A 1 174 ? 21.991 7.837 -31.989 1.00 61.00 174 GLY A O 1
ATOM 1338 N N . PRO A 1 175 ? 24.140 7.246 -32.089 1.00 63.91 175 PRO A N 1
ATOM 1339 C CA . PRO A 1 175 ? 24.457 8.256 -33.099 1.00 63.91 175 PRO A CA 1
ATOM 1340 C C . PRO A 1 175 ? 23.647 8.030 -34.391 1.00 63.91 175 PRO A C 1
ATOM 1342 O O . PRO A 1 175 ? 23.905 7.101 -35.149 1.00 63.91 175 PRO A O 1
ATOM 1345 N N . LEU A 1 176 ? 22.651 8.892 -34.622 1.00 71.00 176 LEU A N 1
ATOM 1346 C CA . LEU A 1 176 ? 21.758 8.882 -35.788 1.00 71.00 176 LEU A CA 1
ATOM 1347 C C . LEU A 1 176 ? 22.404 9.572 -36.996 1.00 71.00 176 LEU A C 1
ATOM 1349 O O . LEU A 1 176 ? 23.048 10.617 -36.853 1.00 71.00 176 LEU A O 1
ATOM 1353 N N . SER A 1 177 ? 22.149 9.053 -38.197 1.00 78.69 177 SER A N 1
ATOM 1354 C CA . SER A 1 177 ? 22.497 9.721 -39.454 1.00 78.69 177 SER A CA 1
ATOM 1355 C C . SER A 1 177 ? 21.617 10.953 -39.701 1.00 78.69 177 SER A C 1
ATOM 1357 O O . SER A 1 177 ? 20.499 11.060 -39.192 1.00 78.69 177 SER A O 1
ATOM 1359 N N . ASP A 1 178 ? 22.085 11.897 -40.520 1.00 76.38 178 ASP A N 1
ATOM 1360 C CA . ASP A 1 178 ? 21.328 13.125 -40.807 1.00 76.38 178 ASP A CA 1
ATOM 1361 C C . ASP A 1 178 ? 20.002 12.867 -41.539 1.00 76.38 178 ASP A C 1
ATOM 1363 O O . ASP A 1 178 ? 19.050 13.630 -41.376 1.00 76.38 178 ASP A O 1
ATOM 1367 N N . SER A 1 179 ? 19.896 11.763 -42.286 1.00 76.69 179 SER A N 1
ATOM 1368 C CA . SER A 1 179 ? 18.625 11.329 -42.881 1.00 76.69 179 SER A CA 1
ATOM 1369 C C . SER A 1 179 ? 17.643 10.838 -41.807 1.00 76.69 179 SER A C 1
ATOM 1371 O O . SER A 1 179 ? 16.484 11.251 -41.785 1.00 76.69 179 SER A O 1
ATOM 1373 N N . GLN A 1 180 ? 18.119 10.050 -40.836 1.00 81.12 180 GLN A N 1
ATOM 1374 C CA . GLN A 1 180 ? 17.294 9.551 -39.728 1.00 81.12 180 GLN A CA 1
ATOM 1375 C C . GLN A 1 180 ? 16.787 10.687 -38.832 1.00 81.12 180 GLN A C 1
ATOM 1377 O O . GLN A 1 180 ? 15.618 10.690 -38.452 1.00 81.12 180 GLN A O 1
ATOM 1382 N N . LYS A 1 181 ? 17.616 11.704 -38.560 1.00 80.94 181 LYS A N 1
ATOM 1383 C CA . LYS A 1 181 ? 17.199 12.896 -37.796 1.00 80.94 181 LYS A CA 1
ATOM 1384 C C . LYS A 1 181 ? 16.037 13.636 -38.463 1.00 80.94 181 LYS A C 1
ATOM 1386 O O . LYS A 1 181 ? 15.090 14.017 -37.782 1.00 80.94 181 LYS A O 1
ATOM 1391 N N . ARG A 1 182 ? 16.071 13.791 -39.793 1.00 80.44 182 ARG A N 1
ATOM 1392 C CA . ARG A 1 182 ? 14.984 14.427 -40.560 1.00 80.44 182 ARG A CA 1
ATOM 1393 C C . ARG A 1 182 ? 13.686 13.622 -40.494 1.00 80.44 182 ARG A C 1
ATOM 1395 O O . ARG A 1 182 ? 12.612 14.208 -40.384 1.00 80.44 182 ARG A O 1
ATOM 1402 N N . ILE A 1 183 ? 13.780 12.291 -40.530 1.00 82.56 183 ILE A N 1
ATOM 1403 C CA . ILE A 1 183 ? 12.617 11.400 -40.400 1.00 82.56 183 ILE A CA 1
ATOM 1404 C C . ILE A 1 183 ? 12.004 11.521 -39.003 1.00 82.56 183 ILE A C 1
ATOM 1406 O O . ILE A 1 183 ? 10.796 11.722 -38.891 1.00 82.56 183 ILE A O 1
ATOM 1410 N N . VAL A 1 184 ? 12.826 11.461 -37.952 1.00 83.38 184 VAL A N 1
ATOM 1411 C CA . VAL A 1 184 ? 12.378 11.620 -36.559 1.00 83.38 184 VAL A CA 1
ATOM 1412 C C . VAL A 1 184 ? 11.683 12.968 -36.373 1.00 83.38 184 VAL A C 1
ATOM 1414 O O . VAL A 1 184 ? 10.564 13.003 -35.869 1.00 83.38 184 VAL A O 1
ATOM 1417 N N . GLN A 1 185 ? 12.294 14.057 -36.847 1.00 83.06 185 GLN A N 1
ATOM 1418 C CA . GLN A 1 185 ? 11.710 15.396 -36.771 1.00 83.06 185 GLN A CA 1
ATOM 1419 C C . GLN A 1 185 ? 10.358 15.468 -37.501 1.00 83.06 185 GLN A C 1
ATOM 1421 O O . GLN A 1 185 ? 9.369 15.924 -36.933 1.00 83.06 185 GLN A O 1
ATOM 1426 N N . SER A 1 186 ? 10.279 14.939 -38.725 1.00 83.25 186 SER A N 1
ATOM 1427 C CA . SER A 1 186 ? 9.033 14.898 -39.500 1.00 83.25 186 SER A CA 1
ATOM 1428 C C . SER A 1 186 ? 7.925 14.095 -38.805 1.00 83.25 186 SER A C 1
ATOM 1430 O O . SER A 1 186 ? 6.760 14.490 -38.855 1.00 83.25 186 SER A O 1
ATOM 1432 N N . 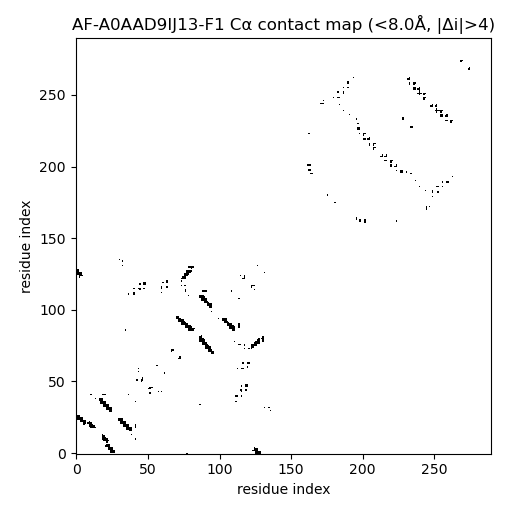CYS A 1 187 ? 8.261 12.985 -38.145 1.00 82.19 187 CYS A N 1
ATOM 1433 C CA . CYS A 1 187 ? 7.289 12.188 -37.396 1.00 82.19 187 CYS A CA 1
ATOM 1434 C C . CYS A 1 187 ? 6.835 12.895 -36.110 1.00 82.19 187 CYS A C 1
ATOM 1436 O O . CYS A 1 187 ? 5.656 12.840 -35.766 1.00 82.19 187 CYS A O 1
ATOM 1438 N N . GLN A 1 188 ? 7.742 13.589 -35.416 1.00 81.31 188 GLN A N 1
ATOM 1439 C CA . GLN A 1 188 ? 7.421 14.378 -34.221 1.00 81.31 188 GLN A CA 1
ATOM 1440 C C . GLN A 1 188 ? 6.486 15.550 -34.540 1.00 81.31 188 GLN A C 1
ATOM 1442 O O . GLN A 1 188 ? 5.526 15.786 -33.810 1.00 81.31 188 GLN A O 1
ATOM 1447 N N . GLU A 1 189 ? 6.715 16.247 -35.654 1.00 82.56 189 GLU A N 1
ATOM 1448 C CA . GLU A 1 189 ? 5.842 17.331 -36.119 1.00 82.56 189 GLU A CA 1
ATOM 1449 C C . GLU A 1 189 ? 4.430 16.833 -36.461 1.00 82.56 189 GLU A C 1
ATOM 1451 O O . GLU A 1 189 ? 3.440 17.494 -36.143 1.00 82.56 189 GLU A O 1
ATOM 1456 N N . GLU A 1 190 ? 4.310 15.658 -37.086 1.00 78.88 190 GLU A N 1
ATOM 1457 C CA . GLU A 1 190 ? 3.002 15.073 -37.393 1.00 78.88 190 GLU A CA 1
ATOM 1458 C C . GLU A 1 190 ? 2.296 14.510 -36.153 1.00 78.88 190 GLU A C 1
ATOM 1460 O O . GLU A 1 190 ? 1.074 14.631 -36.052 1.00 78.88 190 GLU A O 1
ATOM 1465 N N . ALA A 1 191 ? 3.043 13.975 -35.183 1.00 80.06 191 ALA A N 1
ATOM 1466 C CA . ALA A 1 191 ? 2.508 13.585 -33.881 1.00 80.06 191 ALA A CA 1
ATOM 1467 C C . ALA A 1 191 ? 1.945 14.790 -33.111 1.00 80.06 191 ALA A C 1
ATOM 1469 O O . ALA A 1 191 ? 0.850 14.707 -32.567 1.00 80.06 191 ALA A O 1
ATOM 1470 N N . ALA A 1 192 ? 2.648 15.928 -33.117 1.00 79.81 192 ALA A N 1
ATOM 1471 C CA . ALA A 1 192 ? 2.223 17.144 -32.417 1.00 79.81 192 ALA A CA 1
ATOM 1472 C C . ALA A 1 192 ? 0.915 17.747 -32.963 1.00 79.81 192 ALA A C 1
ATOM 1474 O O . ALA A 1 192 ? 0.236 18.500 -32.272 1.00 79.81 192 ALA A O 1
ATOM 1475 N N . ARG A 1 193 ? 0.555 17.425 -34.209 1.00 80.25 193 ARG A N 1
ATOM 1476 C CA . ARG A 1 193 ? -0.690 17.868 -34.856 1.00 80.25 193 ARG A CA 1
ATOM 1477 C C . ARG A 1 193 ? -1.857 16.905 -34.646 1.00 80.25 193 ARG A C 1
ATOM 1479 O O . ARG A 1 193 ? -2.958 17.186 -35.116 1.00 80.25 193 ARG A O 1
ATOM 1486 N N . PHE A 1 194 ? -1.627 15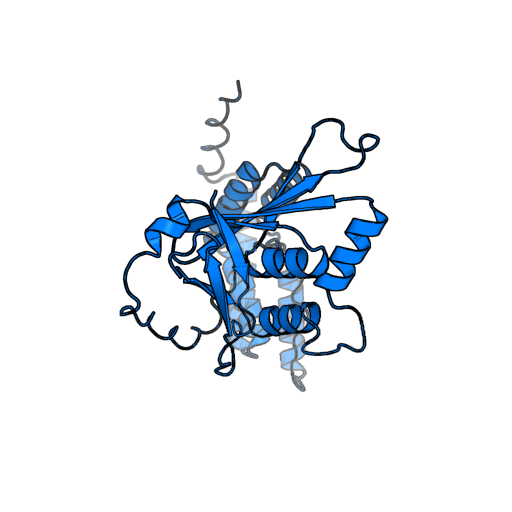.744 -34.037 1.00 82.44 194 PHE A N 1
ATOM 1487 C CA . PHE A 1 194 ? -2.686 14.779 -33.781 1.00 82.44 194 PHE A CA 1
ATOM 1488 C C . PHE A 1 194 ? -3.541 15.231 -32.595 1.00 82.44 194 PHE A C 1
ATOM 1490 O O . PHE A 1 194 ? -3.027 15.496 -31.512 1.00 82.44 194 PHE A O 1
ATOM 1497 N N . VAL A 1 195 ? -4.854 15.299 -32.806 1.00 79.06 195 VAL A N 1
ATOM 1498 C CA . VAL A 1 195 ? -5.825 15.579 -31.746 1.00 79.06 195 VAL A CA 1
ATOM 1499 C C . VAL A 1 195 ? -6.369 14.246 -31.254 1.00 79.06 195 VAL A C 1
ATOM 1501 O O . VAL A 1 195 ? -6.970 13.499 -32.023 1.00 79.06 195 VAL A O 1
ATOM 1504 N N . ASP A 1 196 ? -6.142 13.939 -29.980 1.00 78.00 196 ASP A N 1
ATOM 1505 C CA . ASP A 1 196 ? -6.591 12.680 -29.397 1.00 78.00 196 ASP A CA 1
ATOM 1506 C C . ASP A 1 196 ? -8.117 12.701 -29.171 1.00 78.00 196 ASP A C 1
ATOM 1508 O O . ASP A 1 196 ? -8.606 13.536 -28.397 1.00 78.00 196 ASP A O 1
ATOM 1512 N N . PRO A 1 197 ? -8.887 11.779 -29.785 1.00 77.62 197 PRO A N 1
ATOM 1513 C CA . PRO A 1 197 ? -10.341 11.689 -29.608 1.00 77.62 197 PRO A CA 1
ATOM 1514 C C . PRO A 1 197 ? -10.756 11.369 -28.161 1.00 77.62 197 PRO A C 1
ATOM 1516 O O . PRO A 1 197 ? -11.915 11.552 -27.782 1.00 77.62 197 PRO A O 1
ATOM 1519 N N . THR A 1 198 ? -9.831 10.884 -27.330 1.00 82.31 198 THR A N 1
ATOM 1520 C CA . THR A 1 198 ? -10.082 10.563 -25.922 1.00 82.31 198 THR A CA 1
ATOM 1521 C C . THR A 1 198 ? -9.833 11.732 -24.971 1.00 82.31 198 THR A C 1
ATOM 1523 O O . THR A 1 198 ? -10.254 11.649 -23.819 1.00 82.31 198 THR A O 1
ATOM 1526 N N . THR A 1 199 ? -9.280 12.859 -25.446 1.00 82.25 199 THR A N 1
ATOM 1527 C CA . THR A 1 199 ? -8.932 14.038 -24.622 1.00 82.25 199 THR A CA 1
ATOM 1528 C C . THR A 1 199 ? -10.072 14.475 -23.700 1.00 82.25 199 THR A C 1
ATOM 1530 O O . THR A 1 199 ? -9.874 14.654 -22.500 1.00 82.25 199 THR A O 1
ATOM 1533 N N . PHE A 1 200 ? -11.290 14.595 -24.234 1.00 81.38 200 PHE A N 1
ATOM 1534 C CA . PHE A 1 200 ? -12.459 14.995 -23.448 1.00 81.38 200 PHE A CA 1
ATOM 1535 C C . PHE A 1 200 ? -12.785 13.993 -22.328 1.00 81.38 200 PHE A C 1
ATOM 1537 O O . PHE A 1 200 ? -13.013 14.376 -21.184 1.00 81.38 200 PHE A O 1
ATOM 1544 N N . HIS A 1 201 ? -12.731 12.695 -22.628 1.00 83.31 201 HIS A N 1
ATOM 1545 C CA . HIS A 1 201 ? -13.010 11.632 -21.661 1.00 83.31 201 HIS A CA 1
ATOM 1546 C C . HIS A 1 201 ? -11.917 11.541 -20.591 1.00 83.31 201 HIS A C 1
ATOM 1548 O O . HIS A 1 201 ? -12.204 11.252 -19.433 1.00 83.31 201 HIS A O 1
ATOM 1554 N N . CYS A 1 202 ? -10.672 11.833 -20.963 1.00 78.69 202 CYS A N 1
ATOM 1555 C CA . CYS A 1 202 ? -9.543 11.956 -20.053 1.00 78.69 202 CYS A CA 1
ATOM 1556 C C . CYS A 1 202 ? -9.742 13.111 -19.054 1.00 78.69 202 CYS A C 1
ATOM 1558 O O . CYS A 1 202 ? -9.537 12.917 -17.856 1.00 78.69 202 CYS A O 1
ATOM 1560 N N . LEU A 1 203 ? -10.224 14.275 -19.505 1.00 83.69 203 LEU A N 1
ATOM 1561 C CA . LEU A 1 203 ? -10.577 15.391 -18.614 1.00 83.69 203 LEU A CA 1
ATOM 1562 C C . LEU A 1 203 ? -11.727 15.021 -17.665 1.00 83.69 203 LEU A C 1
ATOM 1564 O O . LEU A 1 203 ? -11.640 15.273 -16.463 1.00 83.69 203 LEU A O 1
ATOM 1568 N N . LEU A 1 204 ? -12.771 14.357 -18.175 1.00 83.19 204 LEU A N 1
ATOM 1569 C CA . LEU A 1 204 ? -13.865 13.848 -17.340 1.00 83.19 204 LEU A CA 1
ATOM 1570 C C . LEU A 1 204 ? -13.374 12.828 -16.307 1.00 83.19 204 LEU A C 1
ATOM 1572 O O . LEU A 1 204 ? -13.826 12.839 -15.165 1.00 83.19 204 LEU A O 1
ATOM 1576 N N . LEU A 1 205 ? -12.433 11.959 -16.682 1.00 83.50 205 LEU A N 1
ATOM 1577 C CA . LEU A 1 205 ? -11.838 10.983 -15.773 1.00 83.50 205 LEU A CA 1
ATOM 1578 C C . LEU A 1 205 ? -11.068 11.680 -14.648 1.00 83.50 205 LEU A C 1
ATOM 1580 O O . LEU A 1 205 ? -11.216 11.302 -13.487 1.00 83.50 205 LEU A O 1
ATOM 1584 N N . GLN A 1 206 ? -10.270 12.701 -14.973 1.00 84.06 206 GLN A N 1
ATOM 1585 C CA . GLN A 1 206 ? -9.558 13.498 -13.971 1.00 84.06 206 GLN A CA 1
ATOM 1586 C C . GLN A 1 206 ? -10.527 14.170 -12.996 1.00 84.06 206 GLN A C 1
ATOM 1588 O O . GLN A 1 206 ? -10.300 14.118 -11.788 1.00 84.06 206 GLN A O 1
ATOM 1593 N N . LEU A 1 207 ? -11.624 14.738 -13.506 1.00 86.25 207 LEU A N 1
ATOM 1594 C CA . LEU A 1 207 ? -12.664 15.346 -12.680 1.00 86.25 207 LEU A CA 1
ATOM 1595 C C . LEU A 1 207 ? -13.336 14.309 -11.768 1.00 86.25 207 LEU A C 1
ATOM 1597 O O . LEU A 1 207 ? -13.420 14.520 -10.563 1.00 86.25 207 LEU A O 1
ATOM 1601 N N . ALA A 1 208 ? -13.728 13.151 -12.308 1.00 78.75 208 ALA A N 1
ATOM 1602 C CA . ALA A 1 208 ? -14.347 12.076 -11.532 1.00 78.75 208 ALA A CA 1
ATOM 1603 C C . ALA A 1 208 ? -13.425 11.552 -10.416 1.00 78.75 208 ALA A C 1
ATOM 1605 O O . ALA A 1 208 ? -13.886 11.250 -9.316 1.00 78.75 208 ALA A O 1
ATOM 1606 N N . VAL A 1 209 ? -12.115 11.466 -10.671 1.00 82.00 209 VAL A N 1
ATOM 1607 C CA . VAL A 1 209 ? -11.122 11.094 -9.651 1.00 82.00 209 VAL A CA 1
ATOM 1608 C C . VAL A 1 209 ? -10.979 12.189 -8.591 1.00 82.00 209 VAL A C 1
ATOM 1610 O O . VAL A 1 209 ? -10.924 11.866 -7.404 1.00 82.00 209 VAL A O 1
ATOM 1613 N N . ALA A 1 210 ? -10.953 13.463 -8.994 1.00 85.19 210 ALA A N 1
ATOM 1614 C CA . ALA A 1 210 ? -10.881 14.599 -8.074 1.00 85.19 210 ALA A CA 1
ATOM 1615 C C . ALA A 1 210 ? -12.119 14.688 -7.160 1.00 85.19 210 ALA A C 1
ATOM 1617 O O . ALA A 1 210 ? -11.987 14.960 -5.969 1.00 85.19 210 ALA A O 1
ATOM 1618 N N . GLU A 1 211 ? -13.302 14.379 -7.694 1.00 88.69 211 GLU A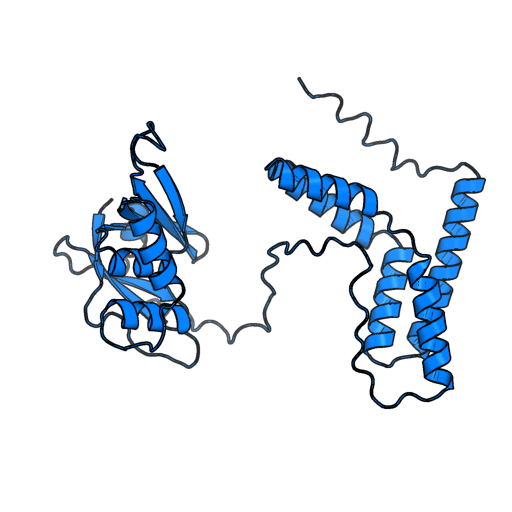 N 1
ATOM 1619 C CA . GLU A 1 211 ? -14.579 14.328 -6.967 1.00 88.69 211 GLU A CA 1
ATOM 1620 C C . GLU A 1 211 ? -14.802 13.014 -6.192 1.00 88.69 211 GLU A C 1
ATOM 1622 O O . GLU A 1 211 ? -15.864 12.813 -5.610 1.00 88.69 211 GLU A O 1
ATOM 1627 N N . GLN A 1 212 ? -13.828 12.096 -6.179 1.00 90.62 212 GLN A N 1
ATOM 1628 C CA . GLN A 1 212 ? -13.931 10.770 -5.543 1.00 90.62 212 GLN A CA 1
ATOM 1629 C C . GLN A 1 212 ? -15.078 9.885 -6.080 1.00 90.62 212 GLN A C 1
ATOM 1631 O O . GLN A 1 212 ? -15.516 8.930 -5.434 1.00 90.62 212 GLN A O 1
ATOM 1636 N N . ARG A 1 213 ? -15.540 10.138 -7.308 1.00 86.19 213 ARG A N 1
ATOM 1637 C CA . ARG A 1 213 ? -16.562 9.353 -8.017 1.00 86.19 213 ARG A CA 1
ATOM 1638 C C . ARG A 1 213 ? -15.933 8.171 -8.751 1.00 86.19 213 ARG A C 1
ATOM 1640 O O . ARG A 1 213 ? -15.905 8.094 -9.980 1.00 86.19 213 ARG A O 1
ATOM 1647 N N . TYR A 1 214 ? -15.424 7.203 -7.992 1.00 80.56 214 TYR A N 1
ATOM 1648 C CA . TYR A 1 214 ? -14.652 6.085 -8.555 1.00 80.56 214 TYR A CA 1
ATOM 1649 C C . TYR A 1 214 ? -15.463 5.150 -9.467 1.00 80.56 214 TYR A C 1
ATOM 1651 O O . TYR A 1 214 ? -14.900 4.554 -10.383 1.00 80.56 214 TYR A O 1
ATOM 1659 N N . GLY A 1 215 ? -16.781 5.040 -9.262 1.00 79.50 215 GLY A N 1
ATOM 1660 C CA . GLY A 1 215 ? -17.656 4.269 -10.153 1.00 79.50 215 GLY A CA 1
ATOM 1661 C C . GLY A 1 215 ? -17.689 4.835 -11.576 1.00 79.50 215 GLY A C 1
ATOM 1662 O O . GLY A 1 215 ? -17.597 4.083 -12.547 1.00 79.50 215 GLY A O 1
ATOM 1663 N N . ASP A 1 216 ? -17.731 6.161 -11.698 1.00 77.31 216 ASP A N 1
ATOM 1664 C CA . ASP A 1 216 ? -17.733 6.855 -12.988 1.00 77.31 216 ASP A CA 1
ATOM 1665 C C . ASP A 1 216 ? -16.343 6.837 -13.626 1.00 77.31 216 ASP A C 1
ATOM 1667 O O . ASP A 1 216 ? -16.218 6.640 -14.835 1.00 77.31 216 ASP A O 1
ATOM 1671 N N . ALA A 1 217 ? -15.286 6.917 -12.812 1.00 76.94 217 ALA A N 1
ATOM 1672 C CA . ALA A 1 217 ? -13.909 6.783 -13.279 1.00 76.94 217 ALA A CA 1
ATOM 1673 C C . ALA A 1 217 ? -13.654 5.435 -13.988 1.00 76.94 217 ALA A C 1
ATOM 1675 O O . ALA A 1 217 ? -13.030 5.401 -15.049 1.00 76.94 217 ALA A O 1
ATOM 1676 N N . VAL A 1 218 ? -14.177 4.323 -13.457 1.00 81.94 218 VAL A N 1
ATOM 1677 C CA . VAL A 1 218 ? -14.044 2.997 -14.095 1.00 81.94 218 VAL A CA 1
ATOM 1678 C C . VAL A 1 218 ? -14.797 2.937 -15.429 1.00 81.94 218 VAL A C 1
ATOM 1680 O O . VAL A 1 218 ? -14.273 2.411 -16.415 1.00 81.94 218 VAL A O 1
ATOM 1683 N N . LYS A 1 219 ? -16.005 3.511 -15.499 1.00 81.75 219 LYS A N 1
ATOM 1684 C CA . LYS A 1 219 ? -16.770 3.593 -16.754 1.00 81.75 219 LYS A CA 1
ATOM 1685 C C . LYS A 1 219 ? -16.017 4.415 -17.799 1.00 81.75 219 LYS A C 1
ATOM 1687 O O . LYS A 1 219 ? -15.836 3.944 -18.922 1.00 81.75 219 LYS A O 1
ATOM 1692 N N . LEU A 1 220 ? -15.505 5.584 -17.418 1.00 79.62 220 LEU A N 1
ATOM 1693 C CA . LEU A 1 220 ? -14.728 6.458 -18.299 1.00 79.62 220 LEU A CA 1
ATOM 1694 C C . LEU A 1 220 ? -13.459 5.769 -18.812 1.00 79.62 220 LEU A C 1
ATOM 1696 O O . LEU A 1 220 ? -13.177 5.854 -20.003 1.00 79.62 220 LEU A O 1
ATOM 1700 N N . GLN A 1 221 ? -12.756 4.993 -17.980 1.00 78.94 221 GLN A N 1
ATOM 1701 C CA . GLN A 1 221 ? -11.618 4.181 -18.435 1.00 78.94 221 GLN A CA 1
ATOM 1702 C C . GLN A 1 221 ? -12.008 3.169 -19.519 1.00 78.94 221 GLN A C 1
ATOM 1704 O O . GLN A 1 221 ? -11.292 3.029 -20.510 1.00 78.94 221 GLN A O 1
ATOM 1709 N N . SER A 1 222 ? -13.148 2.488 -19.369 1.00 79.44 222 SER A N 1
ATOM 1710 C CA . SER A 1 222 ? -13.618 1.529 -20.378 1.00 79.44 222 SER A CA 1
ATOM 1711 C C . SER A 1 222 ? -13.974 2.204 -21.710 1.00 79.44 222 SER A C 1
ATOM 1713 O O . SER A 1 222 ? -13.672 1.669 -22.779 1.00 79.44 222 SER A O 1
ATOM 1715 N N . VAL A 1 223 ? -14.555 3.408 -21.656 1.00 81.38 223 VAL A N 1
ATOM 1716 C CA . VAL A 1 223 ? -14.890 4.214 -22.839 1.00 81.38 223 VAL A CA 1
ATOM 1717 C C . VAL A 1 223 ? -13.624 4.707 -23.531 1.00 81.38 223 VAL A C 1
ATOM 1719 O O . VAL A 1 223 ? -13.506 4.569 -24.747 1.00 81.38 223 VAL A O 1
ATOM 1722 N N . ILE A 1 224 ? -12.655 5.211 -22.763 1.00 81.56 224 ILE A N 1
ATOM 1723 C CA . ILE A 1 224 ? -11.347 5.647 -23.263 1.00 81.56 224 ILE A CA 1
ATOM 1724 C C . ILE A 1 224 ? -10.637 4.490 -23.970 1.00 81.56 224 ILE A C 1
ATOM 1726 O O . ILE A 1 224 ? -10.232 4.634 -25.120 1.00 81.56 224 ILE A O 1
ATOM 1730 N N . ALA A 1 225 ? -10.541 3.323 -23.325 1.00 78.06 225 ALA A N 1
ATOM 1731 C CA . ALA A 1 225 ? -9.874 2.156 -23.896 1.00 78.06 225 ALA A CA 1
ATOM 1732 C C . ALA A 1 225 ? -10.529 1.702 -25.210 1.00 78.06 225 ALA A C 1
ATOM 1734 O O . ALA A 1 225 ? -9.835 1.438 -26.192 1.00 78.06 225 ALA A O 1
ATOM 1735 N N . ARG A 1 226 ? -11.869 1.661 -25.255 1.00 80.50 226 ARG A N 1
ATOM 1736 C CA . ARG A 1 226 ? -12.617 1.293 -26.463 1.00 80.50 226 ARG A CA 1
ATOM 1737 C C . ARG A 1 226 ? -12.397 2.300 -27.591 1.00 80.50 226 ARG A C 1
ATOM 1739 O O . ARG A 1 226 ? -12.064 1.889 -28.697 1.00 80.50 226 ARG A O 1
ATOM 1746 N N . ARG A 1 227 ? -12.548 3.599 -27.310 1.00 79.50 227 ARG A N 1
ATOM 1747 C CA . ARG A 1 227 ? -12.449 4.675 -28.312 1.00 79.50 227 ARG A CA 1
ATOM 1748 C C . ARG A 1 227 ? -11.021 4.833 -28.840 1.00 79.50 227 ARG A C 1
ATOM 1750 O O . ARG A 1 227 ? -10.832 5.099 -30.021 1.00 79.50 227 ARG A O 1
ATOM 1757 N N . PHE A 1 228 ? -10.016 4.586 -28.001 1.00 79.75 228 PHE A N 1
ATOM 1758 C CA . PHE A 1 228 ? -8.619 4.542 -28.428 1.00 79.75 228 PHE A CA 1
ATOM 1759 C C . PHE A 1 228 ? -8.331 3.340 -29.341 1.00 79.75 228 PHE A C 1
ATOM 1761 O O . PHE A 1 228 ? -7.672 3.483 -30.369 1.00 79.75 228 PHE A O 1
ATOM 1768 N N . ALA A 1 229 ? -8.854 2.156 -29.003 1.00 75.81 229 ALA A N 1
ATOM 1769 C CA . ALA A 1 229 ? -8.640 0.936 -29.783 1.00 75.81 229 ALA A CA 1
ATOM 1770 C C . ALA A 1 229 ? -9.329 0.960 -31.159 1.00 75.81 229 ALA A C 1
ATOM 1772 O O . ALA A 1 229 ? -8.827 0.352 -32.108 1.00 75.81 229 ALA A O 1
ATOM 1773 N N . THR A 1 230 ? -10.466 1.649 -31.288 1.00 80.31 230 THR A N 1
ATOM 1774 C CA . THR A 1 230 ? -11.205 1.750 -32.556 1.00 80.31 230 THR A CA 1
ATOM 1775 C C . THR A 1 230 ? -10.688 2.859 -33.471 1.00 80.31 230 THR A C 1
ATOM 1777 O O . THR A 1 230 ? -10.855 2.762 -34.687 1.00 80.31 230 THR A O 1
ATOM 1780 N N . HIS A 1 231 ? -10.017 3.884 -32.937 1.00 83.94 231 HIS A N 1
ATOM 1781 C CA . HIS A 1 231 ? -9.564 5.022 -33.734 1.00 83.94 231 HIS A CA 1
ATOM 1782 C C . HIS A 1 231 ? -8.314 4.697 -34.568 1.00 83.94 231 HIS A C 1
ATOM 1784 O O . HIS A 1 231 ? -7.208 4.520 -34.045 1.00 83.94 231 HIS A O 1
ATOM 1790 N N . SER A 1 232 ? -8.466 4.675 -35.894 1.00 80.50 232 SER A N 1
ATOM 1791 C CA . SER A 1 232 ? -7.387 4.363 -36.843 1.00 80.50 232 SER A CA 1
ATOM 1792 C C . SER A 1 232 ? -6.186 5.306 -36.709 1.00 80.50 232 SER A C 1
ATOM 1794 O O . SER A 1 232 ? -5.043 4.852 -36.704 1.00 80.50 232 SER A O 1
ATOM 1796 N N . GLY A 1 233 ? -6.424 6.608 -36.516 1.00 84.06 233 GLY A N 1
ATOM 1797 C CA . GLY A 1 233 ? -5.357 7.592 -36.320 1.00 84.06 233 GLY A CA 1
ATOM 1798 C C . GLY A 1 233 ? -4.570 7.394 -35.018 1.00 84.06 233 GLY A C 1
ATOM 1799 O O . GLY A 1 233 ? -3.357 7.571 -35.006 1.00 84.06 233 GLY A O 1
ATOM 1800 N N . ALA A 1 234 ? -5.224 6.953 -33.937 1.00 82.25 234 ALA A N 1
ATOM 1801 C CA . ALA A 1 234 ? -4.545 6.740 -32.655 1.00 82.25 234 ALA A CA 1
ATOM 1802 C C . ALA A 1 234 ? -3.627 5.511 -32.731 1.00 82.25 234 ALA A C 1
ATOM 1804 O O . ALA A 1 234 ? -2.488 5.538 -32.268 1.00 82.25 234 ALA A O 1
ATOM 1805 N N . ARG A 1 235 ? -4.090 4.456 -33.413 1.00 83.00 235 ARG A N 1
ATOM 1806 C CA . ARG A 1 235 ? -3.292 3.258 -33.702 1.00 83.00 235 ARG A CA 1
ATOM 1807 C C . ARG A 1 235 ? -2.067 3.569 -34.559 1.00 83.00 235 ARG A C 1
ATOM 1809 O O . ARG A 1 235 ? -0.978 3.113 -34.222 1.00 83.00 235 ARG A O 1
ATOM 1816 N N . ALA A 1 236 ? -2.237 4.358 -35.620 1.00 84.12 236 ALA A N 1
ATOM 1817 C CA . ALA A 1 236 ? -1.133 4.779 -36.481 1.00 84.12 236 ALA A CA 1
ATOM 1818 C C . ALA A 1 236 ? -0.090 5.603 -35.703 1.00 84.12 236 ALA A C 1
ATOM 1820 O O . ALA A 1 236 ? 1.108 5.382 -35.859 1.00 84.12 236 ALA A O 1
ATOM 1821 N N . LEU A 1 237 ? -0.526 6.490 -34.800 1.00 85.31 237 LEU A N 1
ATOM 1822 C CA . LEU A 1 237 ? 0.373 7.269 -33.943 1.00 85.31 237 LEU A CA 1
ATOM 1823 C C . LEU A 1 237 ? 1.196 6.380 -32.992 1.00 85.31 237 LEU A C 1
ATOM 1825 O O . LEU A 1 237 ? 2.409 6.560 -32.894 1.00 85.31 237 LEU A O 1
ATOM 1829 N N . VAL A 1 238 ? 0.563 5.409 -32.324 1.00 85.62 238 VAL A N 1
ATOM 1830 C CA . VAL A 1 238 ? 1.258 4.471 -31.420 1.00 85.62 238 VAL A CA 1
ATOM 1831 C C . VAL A 1 238 ? 2.233 3.579 -32.187 1.00 85.62 238 VAL A C 1
ATOM 1833 O O . VAL A 1 238 ? 3.369 3.402 -31.751 1.00 85.62 238 VAL A O 1
ATOM 1836 N N . ALA A 1 239 ? 1.826 3.061 -33.349 1.00 84.19 239 ALA A N 1
ATOM 1837 C CA . ALA A 1 239 ? 2.690 2.252 -34.205 1.00 84.19 239 ALA A CA 1
ATOM 1838 C C . ALA A 1 239 ? 3.896 3.056 -34.723 1.00 84.19 239 ALA A C 1
ATOM 1840 O O . ALA A 1 239 ? 5.024 2.568 -34.689 1.00 84.19 239 ALA A O 1
ATOM 1841 N N . MET A 1 240 ? 3.686 4.320 -35.112 1.00 86.38 240 MET A N 1
ATOM 1842 C CA . MET A 1 240 ? 4.758 5.238 -35.506 1.00 86.38 240 MET A CA 1
ATOM 1843 C C . MET A 1 240 ? 5.746 5.485 -34.358 1.00 86.38 240 MET A C 1
ATOM 1845 O O . MET A 1 240 ? 6.955 5.417 -34.566 1.00 86.38 240 MET A O 1
ATOM 1849 N N . GLN A 1 241 ? 5.259 5.753 -33.143 1.00 84.62 241 GLN A N 1
ATOM 1850 C CA . GLN A 1 241 ? 6.118 5.990 -31.976 1.00 84.62 241 GLN A CA 1
ATOM 1851 C C . GLN A 1 241 ? 6.918 4.743 -31.577 1.00 84.62 241 GLN A C 1
ATOM 1853 O O . GLN A 1 241 ? 8.107 4.864 -31.282 1.00 84.62 241 GLN A O 1
ATOM 1858 N N . ALA A 1 242 ? 6.305 3.557 -31.636 1.00 84.19 242 ALA A N 1
ATOM 1859 C CA . ALA A 1 242 ? 6.985 2.284 -31.397 1.00 84.19 242 ALA A CA 1
ATOM 1860 C C . ALA A 1 242 ? 8.062 1.995 -32.461 1.00 84.19 242 ALA A C 1
ATOM 1862 O O . ALA A 1 242 ? 9.184 1.608 -32.142 1.00 84.19 242 ALA A O 1
ATOM 1863 N N . ALA A 1 243 ? 7.772 2.261 -33.738 1.00 83.38 243 ALA A N 1
ATOM 1864 C CA . ALA A 1 243 ? 8.754 2.110 -34.809 1.00 83.38 243 ALA A CA 1
ATOM 1865 C C . ALA A 1 243 ? 9.960 3.054 -34.628 1.00 83.38 243 ALA A C 1
ATOM 1867 O O . ALA A 1 243 ? 11.103 2.654 -34.856 1.00 83.38 243 ALA A O 1
ATOM 1868 N N . LEU A 1 244 ? 9.731 4.288 -34.155 1.00 83.44 244 LEU A N 1
ATOM 1869 C CA . LEU A 1 244 ? 10.806 5.231 -33.824 1.00 83.44 244 LEU A CA 1
ATOM 1870 C C . LEU A 1 244 ? 11.648 4.776 -32.624 1.00 83.44 244 LEU A C 1
ATOM 1872 O O . LEU A 1 244 ? 12.864 4.972 -32.651 1.00 83.44 244 LEU A O 1
ATOM 1876 N N . SER A 1 245 ? 11.039 4.171 -31.595 1.00 81.00 245 SER A N 1
ATOM 1877 C CA . SER A 1 245 ? 11.783 3.622 -30.450 1.00 81.00 245 SER A CA 1
ATOM 1878 C C . SER A 1 245 ? 12.633 2.418 -30.812 1.00 81.00 245 SER A C 1
ATOM 1880 O O . SER A 1 245 ? 13.738 2.281 -30.294 1.00 81.00 245 SER A O 1
ATOM 1882 N N . ASP A 1 246 ? 12.160 1.606 -31.752 1.00 82.06 246 ASP A N 1
ATOM 1883 C CA . ASP A 1 246 ? 12.867 0.412 -32.213 1.00 82.06 246 ASP A CA 1
ATOM 1884 C C . ASP A 1 246 ? 13.927 0.721 -33.289 1.00 82.06 246 ASP A C 1
ATOM 1886 O O . ASP A 1 246 ? 14.611 -0.182 -33.767 1.00 82.06 246 ASP A O 1
ATOM 1890 N N . GLY A 1 247 ? 14.059 1.985 -33.716 1.00 81.38 247 GLY A N 1
ATOM 1891 C CA . GLY A 1 247 ? 14.974 2.390 -34.790 1.00 81.38 247 GLY A CA 1
ATOM 1892 C C . GLY A 1 247 ? 14.542 1.940 -36.194 1.00 81.38 247 GLY A C 1
ATOM 1893 O O . GLY A 1 247 ? 15.348 1.950 -37.126 1.00 81.38 247 GLY A O 1
ATOM 1894 N N . ARG A 1 248 ? 13.272 1.559 -36.373 1.00 85.62 248 ARG A N 1
ATOM 1895 C CA . ARG A 1 248 ? 12.677 1.118 -37.645 1.00 85.62 248 ARG A CA 1
ATOM 1896 C C . ARG A 1 248 ? 12.102 2.313 -38.411 1.00 85.62 248 ARG A C 1
ATOM 1898 O O . ARG A 1 248 ? 10.897 2.549 -38.444 1.00 85.62 248 ARG A O 1
ATOM 1905 N N . PHE A 1 249 ? 12.982 3.103 -39.027 1.00 83.94 249 PHE A N 1
ATOM 1906 C CA . PHE A 1 249 ? 12.608 4.386 -39.644 1.00 83.94 249 PHE A CA 1
ATOM 1907 C C . PHE A 1 249 ? 11.692 4.268 -40.872 1.00 83.94 249 PHE A C 1
ATOM 1909 O 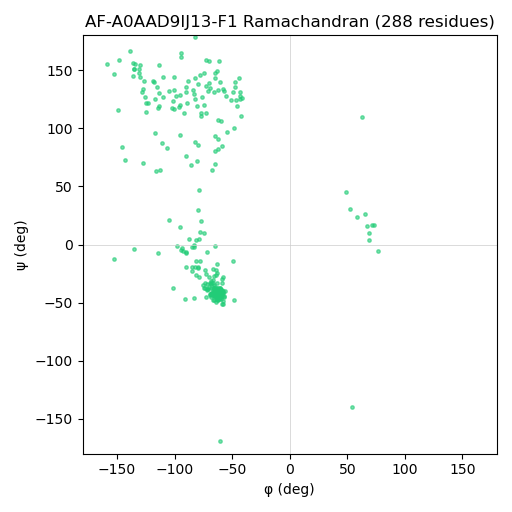O . PHE A 1 249 ? 10.881 5.161 -41.100 1.00 83.94 249 PHE A O 1
ATOM 1916 N N . GLU A 1 250 ? 11.789 3.190 -41.654 1.00 82.88 250 GLU A N 1
ATOM 1917 C CA . GLU A 1 250 ? 10.920 2.977 -42.824 1.00 82.88 250 GLU A CA 1
ATOM 1918 C C . GLU A 1 250 ? 9.469 2.698 -42.409 1.00 82.88 250 GLU A C 1
ATOM 1920 O O . GLU A 1 250 ? 8.538 3.295 -42.951 1.00 82.88 250 GLU A O 1
ATOM 1925 N N . GLU A 1 251 ? 9.272 1.874 -41.376 1.00 84.44 251 GLU A N 1
ATOM 1926 C CA . GLU A 1 251 ? 7.950 1.632 -40.784 1.00 84.44 251 GLU A CA 1
ATOM 1927 C C . GLU A 1 251 ? 7.379 2.902 -40.135 1.00 84.44 251 GLU A C 1
ATOM 1929 O O . GLU A 1 251 ? 6.186 3.186 -40.252 1.00 84.44 251 GLU A O 1
ATOM 1934 N N . ALA A 1 252 ? 8.229 3.721 -39.506 1.00 84.81 252 ALA A N 1
ATOM 1935 C CA . ALA A 1 252 ? 7.808 5.004 -38.949 1.00 84.81 252 ALA A CA 1
ATOM 1936 C C . ALA A 1 252 ? 7.291 5.965 -40.036 1.00 84.81 252 ALA A C 1
ATOM 1938 O O . ALA A 1 252 ? 6.280 6.637 -39.834 1.00 84.81 252 ALA A O 1
ATOM 1939 N N . VAL A 1 253 ? 7.939 6.002 -41.207 1.00 86.38 253 VAL A N 1
ATOM 1940 C CA . VAL A 1 253 ? 7.483 6.792 -42.364 1.00 86.38 253 VAL A CA 1
ATOM 1941 C C . VAL A 1 253 ? 6.130 6.299 -42.875 1.00 86.38 253 VAL A C 1
ATOM 1943 O O . VAL A 1 253 ? 5.244 7.116 -43.129 1.00 86.38 253 VAL A O 1
ATOM 1946 N N . PHE A 1 254 ? 5.944 4.981 -42.966 1.00 90.31 254 PHE A N 1
ATOM 1947 C CA . PHE A 1 254 ? 4.674 4.388 -43.380 1.00 90.31 254 PHE A CA 1
ATOM 1948 C C . PHE A 1 254 ? 3.523 4.798 -42.446 1.00 90.31 254 PHE A C 1
ATOM 1950 O O . PHE A 1 254 ? 2.510 5.330 -42.902 1.00 90.31 254 PHE A O 1
ATOM 1957 N N . HIS A 1 255 ? 3.703 4.638 -41.133 1.00 86.38 255 HIS A N 1
ATOM 1958 C CA . HIS A 1 255 ? 2.671 4.994 -40.156 1.00 86.38 255 HIS A CA 1
ATOM 1959 C C . HIS A 1 255 ? 2.452 6.509 -40.027 1.00 86.38 255 HIS A C 1
ATOM 1961 O O . HIS A 1 255 ? 1.334 6.948 -39.756 1.00 86.38 255 HIS A O 1
ATOM 1967 N N . ARG A 1 256 ? 3.476 7.334 -40.288 1.00 86.75 256 ARG A N 1
ATOM 1968 C CA . ARG A 1 256 ? 3.324 8.793 -40.418 1.00 86.75 256 ARG A CA 1
ATOM 1969 C C . ARG A 1 256 ? 2.406 9.157 -41.586 1.00 86.75 256 ARG A C 1
ATOM 1971 O O . ARG A 1 256 ? 1.538 10.020 -41.447 1.00 86.75 256 ARG A O 1
ATOM 1978 N N . ASP A 1 257 ? 2.594 8.526 -42.740 1.00 87.75 257 ASP A N 1
ATOM 1979 C CA . ASP A 1 257 ? 1.790 8.808 -43.931 1.00 87.75 257 ASP A CA 1
ATOM 1980 C C . ASP A 1 257 ? 0.350 8.300 -43.759 1.00 87.75 257 ASP A C 1
ATOM 1982 O O . ASP A 1 257 ? -0.600 8.995 -44.128 1.00 87.75 257 ASP A O 1
ATOM 1986 N N . GLU A 1 258 ? 0.175 7.156 -43.096 1.00 86.38 258 GLU A N 1
ATOM 1987 C CA . GLU A 1 258 ? -1.125 6.640 -42.655 1.00 86.38 258 GLU A CA 1
ATOM 1988 C C . GLU A 1 258 ? -1.837 7.621 -41.701 1.00 86.38 258 GLU A C 1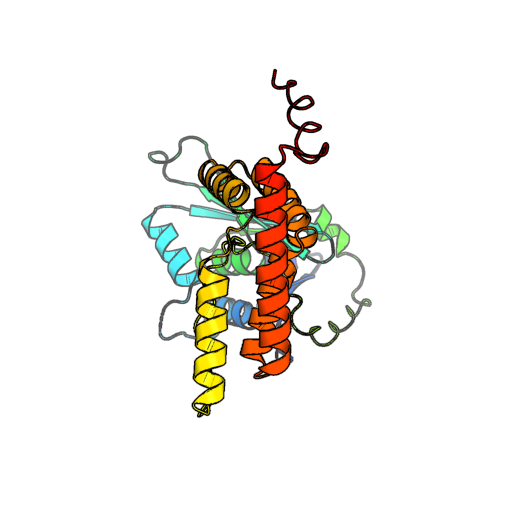
ATOM 1990 O O . GLU A 1 258 ? -3.017 7.935 -41.884 1.00 86.38 258 GLU A O 1
ATOM 1995 N N . LEU A 1 259 ? -1.113 8.183 -40.726 1.00 85.62 259 LEU A N 1
ATOM 1996 C CA . LEU A 1 259 ? -1.627 9.198 -39.803 1.00 85.62 259 LEU A CA 1
ATOM 1997 C C . LEU A 1 259 ? -2.079 10.469 -40.543 1.00 85.62 259 LEU A C 1
ATOM 1999 O O . LEU A 1 259 ? -3.145 11.018 -40.252 1.00 85.62 259 LEU A O 1
ATOM 2003 N N . ARG A 1 260 ? -1.302 10.918 -41.537 1.00 85.19 260 ARG A N 1
ATOM 2004 C CA . ARG A 1 260 ? -1.644 12.073 -42.382 1.00 85.19 260 ARG A CA 1
ATOM 2005 C C . ARG A 1 260 ? -2.903 11.813 -43.215 1.00 85.19 260 ARG A C 1
ATOM 2007 O O . ARG A 1 260 ? -3.751 12.698 -43.321 1.00 85.19 260 ARG A O 1
ATOM 2014 N N . GLN A 1 261 ? -3.047 10.615 -43.780 1.00 84.75 261 GLN A N 1
ATOM 2015 C CA . GLN A 1 261 ? -4.234 10.234 -44.551 1.00 84.75 261 GLN A CA 1
ATOM 2016 C C . GLN A 1 261 ? -5.489 10.150 -43.682 1.00 84.75 261 GLN A C 1
ATOM 2018 O O . GLN A 1 261 ? -6.542 10.634 -44.094 1.00 84.75 261 GLN A O 1
ATOM 2023 N N . ASN A 1 262 ? -5.386 9.586 -42.476 1.00 83.12 262 ASN A N 1
ATOM 2024 C CA . ASN A 1 262 ? -6.513 9.527 -41.545 1.00 83.12 262 ASN A CA 1
ATOM 2025 C C . ASN A 1 262 ? -6.977 10.935 -41.149 1.00 83.12 262 ASN A C 1
ATOM 2027 O O . ASN A 1 262 ? -8.162 11.224 -41.258 1.00 83.12 262 ASN A O 1
ATOM 2031 N N . ARG A 1 263 ? -6.052 11.863 -40.867 1.00 81.94 263 ARG A N 1
ATOM 2032 C CA . ARG A 1 263 ? -6.403 13.267 -40.586 1.00 81.94 263 ARG A CA 1
ATOM 2033 C C . ARG A 1 263 ? -7.142 13.943 -41.745 1.00 81.94 263 ARG A C 1
ATOM 2035 O O . ARG A 1 263 ? -8.088 14.693 -41.523 1.00 81.94 263 ARG A O 1
ATOM 2042 N N . LEU A 1 264 ? -6.714 13.695 -42.985 1.00 80.19 264 LEU A N 1
ATOM 2043 C CA . LEU A 1 264 ? -7.393 14.224 -44.173 1.00 80.19 264 LEU A CA 1
ATOM 2044 C C . LEU A 1 264 ? -8.812 13.658 -44.308 1.00 80.19 264 LEU A C 1
ATOM 2046 O O . LEU A 1 264 ? -9.727 14.407 -44.643 1.00 80.19 264 LEU A O 1
ATOM 2050 N N . ARG A 1 265 ? -9.012 12.369 -44.005 1.00 79.56 265 ARG A N 1
ATOM 2051 C CA . ARG A 1 265 ? -10.345 11.746 -43.981 1.00 79.56 265 ARG A CA 1
ATOM 2052 C C . ARG A 1 265 ? -11.224 12.337 -42.884 1.00 79.56 265 ARG A C 1
ATOM 2054 O O . ARG A 1 265 ? -12.382 12.633 -43.156 1.00 79.56 265 ARG A O 1
ATOM 2061 N N . ASP A 1 266 ? -10.682 12.563 -41.693 1.00 73.69 266 ASP A N 1
ATOM 2062 C CA . ASP A 1 266 ? -11.419 13.161 -40.574 1.00 73.69 266 ASP A CA 1
ATOM 2063 C C . ASP A 1 266 ? -11.837 14.607 -40.891 1.00 73.69 266 ASP A C 1
ATOM 2065 O O . ASP A 1 266 ? -12.970 15.006 -40.621 1.00 73.69 266 ASP A O 1
ATOM 2069 N N . PHE A 1 267 ? -10.966 15.372 -41.560 1.00 71.31 267 PHE A N 1
ATOM 2070 C CA . PHE A 1 267 ? -11.277 16.718 -42.054 1.00 71.31 267 PHE A CA 1
ATOM 2071 C C . PHE A 1 267 ? -12.337 16.714 -43.170 1.00 71.31 267 PHE A C 1
ATOM 2073 O O . PHE A 1 267 ? -13.219 17.566 -43.209 1.00 71.31 267 PHE A O 1
ATOM 2080 N N . GLN A 1 268 ? -12.286 15.742 -44.083 1.00 74.56 268 GLN A N 1
ATOM 2081 C CA . GLN A 1 268 ? -13.301 15.595 -45.130 1.00 74.56 268 GLN A CA 1
ATOM 2082 C C . GLN A 1 268 ? -14.659 15.168 -44.557 1.00 74.56 268 GLN A C 1
ATOM 2084 O O . GLN A 1 268 ? -15.695 15.656 -45.007 1.00 74.56 268 GLN A O 1
ATOM 2089 N N . ARG A 1 269 ? -14.672 14.299 -43.541 1.00 67.56 269 ARG A N 1
ATOM 2090 C CA . ARG A 1 269 ? -15.890 13.882 -42.831 1.00 67.56 269 ARG A CA 1
ATOM 2091 C C . ARG A 1 269 ? -16.538 15.048 -42.090 1.00 67.56 269 ARG A C 1
ATOM 2093 O O . ARG A 1 269 ? -17.740 15.253 -42.239 1.00 67.56 269 ARG A O 1
ATOM 2100 N N . SER A 1 270 ? -15.745 15.860 -41.389 1.00 62.69 270 SER A N 1
ATOM 2101 C CA . SER A 1 270 ? -16.254 17.052 -40.700 1.00 62.69 270 SER A CA 1
ATOM 2102 C C . SER A 1 270 ? -16.763 18.129 -41.665 1.00 62.69 270 SER A C 1
ATOM 2104 O O . SER A 1 270 ? -17.763 18.778 -41.372 1.00 62.69 270 SER A O 1
ATOM 2106 N N . ALA A 1 271 ? -16.159 18.266 -42.851 1.00 64.31 271 ALA A N 1
ATOM 2107 C CA . ALA A 1 271 ? -16.628 19.178 -43.898 1.00 64.31 271 ALA A CA 1
ATOM 2108 C C . ALA A 1 271 ? -17.913 18.712 -44.616 1.00 64.31 271 ALA A C 1
ATOM 2110 O O . ALA A 1 271 ? -18.653 19.541 -45.140 1.00 64.31 271 ALA A O 1
ATOM 2111 N N . THR A 1 272 ? -18.190 17.403 -44.647 1.00 59.47 272 THR A N 1
ATOM 2112 C CA . THR A 1 272 ? -19.354 16.821 -45.352 1.00 59.47 272 THR A CA 1
ATOM 2113 C C . THR A 1 272 ? -20.581 16.660 -44.438 1.00 59.47 272 THR A C 1
ATOM 2115 O O . THR A 1 272 ? -21.656 16.297 -44.905 1.00 59.47 272 THR A O 1
ATOM 2118 N N . GLY A 1 273 ? -20.455 16.938 -43.134 1.00 52.22 273 GLY A N 1
ATOM 2119 C CA . GLY A 1 273 ? -21.573 16.899 -42.181 1.00 52.22 273 GLY A CA 1
ATOM 2120 C C . GLY A 1 273 ? -22.140 15.502 -41.891 1.00 52.22 273 GLY A C 1
ATOM 2121 O O . GLY A 1 273 ? -23.171 15.394 -41.235 1.00 52.22 273 GLY A O 1
ATOM 2122 N N . MET A 1 274 ? -21.485 14.426 -42.342 1.00 47.47 274 MET A N 1
ATOM 2123 C CA . MET A 1 274 ? -21.823 13.061 -41.927 1.00 47.47 274 MET A CA 1
ATOM 2124 C C . MET A 1 274 ? -21.144 12.778 -40.586 1.00 47.47 274 MET A C 1
ATOM 2126 O O . MET A 1 274 ? -20.009 12.308 -40.536 1.00 47.47 274 MET A O 1
ATOM 2130 N N . ILE A 1 275 ? -21.839 13.126 -39.506 1.00 46.12 275 ILE A N 1
ATOM 2131 C CA . ILE A 1 275 ? 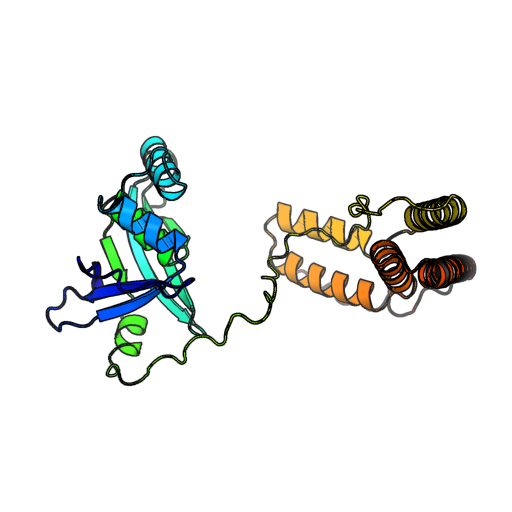-21.534 12.661 -38.151 1.00 46.12 275 ILE A CA 1
ATOM 2132 C C . ILE A 1 275 ? -21.904 11.170 -38.097 1.00 46.12 275 ILE A C 1
ATOM 2134 O O . ILE A 1 275 ? -22.969 10.783 -38.583 1.00 46.12 275 ILE A O 1
ATOM 2138 N N . ASP A 1 276 ? -21.010 10.326 -37.573 1.00 45.41 276 ASP A N 1
ATOM 2139 C CA . ASP A 1 276 ? -21.268 8.893 -37.405 1.00 45.41 276 ASP A CA 1
ATOM 2140 C C . ASP A 1 276 ? -22.537 8.687 -36.545 1.00 45.41 276 ASP A C 1
ATOM 2142 O O . ASP A 1 276 ? -22.639 9.279 -35.468 1.00 45.41 276 ASP A O 1
ATOM 2146 N N . PRO A 1 277 ? -23.489 7.818 -36.944 1.00 43.69 277 PRO A N 1
ATOM 2147 C CA . PRO A 1 277 ? -24.717 7.557 -36.180 1.00 43.69 277 PRO A CA 1
ATOM 2148 C C . PRO A 1 277 ? -24.478 6.905 -34.801 1.00 43.69 277 PRO A C 1
ATOM 2150 O O . PRO A 1 277 ? -25.431 6.661 -34.064 1.00 43.69 277 PRO A O 1
ATOM 2153 N N . GLU A 1 278 ? -23.225 6.619 -34.430 1.00 47.25 278 GLU A N 1
ATOM 2154 C CA . GLU A 1 278 ? -22.855 6.104 -33.107 1.00 47.25 278 GLU A CA 1
ATOM 2155 C C . GLU A 1 278 ? -22.659 7.199 -32.041 1.00 47.25 278 GLU A C 1
ATOM 2157 O O . GLU A 1 278 ? -22.747 6.883 -30.854 1.00 47.25 278 GLU A O 1
ATOM 2162 N N . ASP A 1 279 ? -22.441 8.470 -32.414 1.00 44.41 279 ASP A N 1
ATOM 2163 C CA . ASP A 1 279 ? -22.291 9.560 -31.429 1.00 44.41 279 ASP A CA 1
ATOM 2164 C C . ASP A 1 279 ? -23.657 10.059 -30.878 1.00 44.41 279 ASP A C 1
ATOM 2166 O O . ASP A 1 279 ? -23.699 10.594 -29.770 1.00 44.41 279 ASP A O 1
ATOM 2170 N N . ASP A 1 280 ? -24.785 9.800 -31.562 1.00 37.31 280 ASP A N 1
ATOM 2171 C CA . ASP A 1 280 ? -26.138 10.207 -31.114 1.00 37.31 280 ASP A CA 1
ATOM 2172 C C . ASP A 1 280 ? -26.863 9.162 -30.235 1.00 37.31 280 ASP A C 1
ATOM 2174 O O . ASP A 1 280 ? -27.791 9.493 -29.492 1.00 37.31 280 ASP A O 1
ATOM 2178 N N . ALA A 1 281 ? -26.450 7.891 -30.257 1.00 37.75 281 ALA A N 1
ATOM 2179 C CA . ALA A 1 281 ? -27.222 6.815 -29.621 1.00 37.75 281 ALA A CA 1
ATOM 2180 C C . ALA A 1 281 ? -27.091 6.738 -28.084 1.00 37.75 281 ALA A C 1
ATOM 2182 O O . ALA A 1 281 ? -27.893 6.063 -27.438 1.00 37.75 281 ALA A O 1
ATOM 2183 N N . HIS A 1 282 ? -26.114 7.421 -27.476 1.00 41.16 282 HIS A N 1
ATOM 2184 C CA . HIS A 1 282 ? -25.843 7.301 -26.035 1.00 41.16 282 HIS A CA 1
ATOM 2185 C C . HIS A 1 282 ? -26.100 8.562 -25.208 1.00 41.16 282 HIS A C 1
ATOM 2187 O O . HIS A 1 282 ? -26.109 8.474 -23.983 1.00 41.16 282 HIS A O 1
ATOM 2193 N N . ILE A 1 283 ? -26.395 9.704 -25.836 1.00 38.88 283 ILE A N 1
ATOM 2194 C CA . ILE A 1 283 ? -26.857 10.897 -25.106 1.00 38.88 283 ILE A CA 1
ATOM 2195 C C . ILE A 1 283 ? -28.365 10.795 -24.803 1.00 38.88 283 ILE A C 1
ATOM 2197 O O . ILE A 1 283 ? -28.832 11.318 -23.795 1.00 38.88 283 ILE A O 1
ATOM 2201 N N . ALA A 1 284 ? -29.134 10.045 -25.603 1.00 34.62 284 ALA A N 1
ATOM 2202 C CA . ALA A 1 284 ? -30.576 9.890 -25.396 1.00 34.62 284 ALA A CA 1
ATOM 2203 C C . ALA A 1 284 ? -30.964 8.875 -24.296 1.00 34.62 284 ALA A C 1
ATOM 2205 O O . ALA A 1 284 ? -32.078 8.948 -23.777 1.00 34.62 284 ALA A O 1
ATOM 2206 N N . SER A 1 285 ? -30.077 7.945 -23.909 1.00 36.44 285 SER A N 1
ATOM 2207 C CA . SER A 1 285 ? -30.407 6.889 -22.933 1.00 36.44 285 SER A CA 1
ATOM 2208 C C . SER A 1 285 ? -30.035 7.197 -21.478 1.00 36.44 285 SER A C 1
ATOM 2210 O O . SER A 1 285 ? -30.375 6.402 -20.610 1.00 36.44 285 SER A O 1
ATOM 2212 N N . ASP A 1 286 ? -29.369 8.322 -21.197 1.00 38.53 286 ASP A N 1
ATOM 2213 C CA . ASP A 1 286 ? -28.930 8.708 -19.839 1.00 38.53 286 ASP A CA 1
ATOM 2214 C C . ASP A 1 286 ? -29.796 9.828 -19.222 1.00 38.53 286 ASP A C 1
ATOM 2216 O O . ASP A 1 286 ? -29.409 10.488 -18.261 1.00 38.53 286 ASP A O 1
ATOM 2220 N N . SER A 1 287 ? -31.023 10.007 -19.730 1.00 36.44 287 SER A N 1
ATOM 2221 C CA . SER A 1 287 ? -32.063 10.856 -19.119 1.00 36.44 287 SER A CA 1
ATOM 2222 C C . SER A 1 287 ? -32.762 10.209 -17.909 1.00 36.44 287 SER A C 1
ATOM 2224 O O . SER A 1 287 ? -33.844 10.634 -17.515 1.00 36.44 287 SER A O 1
ATOM 2226 N N . ALA A 1 288 ? -32.139 9.208 -17.282 1.00 36.19 288 ALA A N 1
ATOM 2227 C CA . ALA A 1 288 ? -32.595 8.603 -16.034 1.00 36.19 288 ALA A CA 1
ATOM 2228 C C . ALA A 1 288 ? -31.605 8.909 -14.899 1.00 36.19 288 ALA A C 1
ATOM 2230 O O . ALA A 1 288 ? -30.959 8.019 -14.349 1.00 36.19 288 ALA A O 1
ATOM 2231 N N . PHE A 1 289 ? -31.480 10.194 -14.574 1.00 35.12 289 PHE A N 1
ATOM 2232 C CA . PHE A 1 289 ? -31.029 10.653 -13.264 1.00 35.12 289 PHE A CA 1
ATOM 2233 C C . PHE A 1 289 ? -32.229 11.318 -12.574 1.00 35.12 289 PHE A C 1
ATOM 2235 O O . PHE A 1 289 ? -32.437 12.524 -12.699 1.00 35.12 289 PHE A O 1
ATOM 2242 N N . GLU A 1 290 ? -33.022 10.495 -11.887 1.00 33.97 290 GLU A N 1
ATOM 2243 C CA . GLU A 1 290 ? -33.758 10.854 -10.665 1.00 33.97 290 GLU A CA 1
ATOM 2244 C C . GLU A 1 290 ? -33.154 10.059 -9.503 1.00 33.97 290 GLU A C 1
ATOM 2246 O O . GLU A 1 290 ? -32.888 8.847 -9.697 1.00 33.97 290 GLU A O 1
#

Foldseek 3Di:
DFFWDWDPPQWDDDPPWKTWTWIATPPPPRQTDIDIDTPVLSVLQCCLVVVDPDPDDDPLRVVLVVCVVQVKAFAAKEQEDADPNAIWIKIKIAGDCVVPVPGIDIDTDGPSSRSSNCSNRVHTYYYDPVSSVVRPDDDPPPPPDDPPCDPDPPPPPPPPPPPPPDPDPDQPDDDDDPVLVVLVVLLVVLSVPDDQPLVVLSVVLVVCVVVVVVVVNVVSVVVSVVSLVPQQLNVLNVQLVVCVNVVNSVSNVVSSVSNVVSVVVVVVCVVVPPDPPVVPPPVVPPPPDD

Secondary structure (DSSP, 8-state):
-EEEEEEEEEEE---TTEEEEEEEETTSS--EEEEEEEHHHHHHHHHHTTSS--SS--HHHHHHHHHHHTT-EEEEEEEEEEETTEEEEEEEEE--TTT--SSEEEEEE-HHHHHHHHHHHTPEEEE-HHHHHHT-S-TT-------S--S-----------S-TT--------S--HHHHHHHHHHHHHHHTPPPTTHHHHHHHHHHHHTT-HHHHHHHHHHHHHHHHH-HHHHHHHHHHHHHHTT-HHHHHHHHHHHHHHHHHHHHHHHHT---TTSSTTTTT-----

InterPro domains:
  IPR003729 Bifunctional nuclease domain [PF02577] (25-136)
  IPR003729 Bifunctional nuclease domain [PS51658] (1-139)
  IPR036104 Bifunctional nuclease superfamily [G3DSA:3.10.690.10] (9-142)
  IPR036104 Bifunctional nuclease superfamily [SSF103256] (16-140)

Solvent-accessible surface area (backbone atoms only — not comparable to full-atom values): 17015 Å² total; per-residue (Å²): 114,45,55,41,42,78,42,96,75,23,77,57,70,73,58,101,67,41,29,38,41,37,30,32,41,72,80,79,78,73,50,66,49,77,44,80,43,46,47,70,56,48,51,54,37,36,36,54,70,67,75,45,86,73,98,60,80,49,75,60,52,51,49,54,50,50,32,55,76,66,53,39,42,62,63,34,29,33,39,59,43,71,56,97,93,42,66,39,19,37,40,31,34,36,57,46,64,95,82,41,80,77,62,70,46,75,43,86,39,55,49,67,57,43,51,40,43,25,59,66,70,70,27,48,44,31,33,24,59,70,49,55,57,73,56,72,61,76,86,78,71,69,69,72,73,74,69,76,76,65,79,77,77,68,78,81,61,80,70,72,73,53,80,60,97,76,86,85,86,79,76,93,69,73,98,70,53,76,69,55,51,53,52,52,51,56,44,50,57,55,54,72,68,58,78,63,90,39,46,66,50,42,53,52,30,52,49,24,54,74,71,67,37,58,74,57,28,55,52,37,50,54,50,40,56,51,55,49,72,69,34,67,46,56,48,24,49,52,52,20,53,52,22,56,70,73,69,38,60,70,59,20,51,52,24,43,52,51,29,53,51,40,52,51,50,53,52,51,37,66,72,66,68,64,71,65,79,73,74,64,65,62,71,73,73,66,82,78,82,128

Organism: Prototheca wickerhamii (NCBI:txid3111)

Mean predicted aligned error: 19.37 Å